Protein AF-A0AAW2X749-F1 (afdb_monomer_lite)

Secondary structure (DSSP, 8-state):
--TTHHHHH-TTT-TT------TT-B-TTSPBPPHHHHHHHHH---TTS--TGGG-HHHHHHHHHHHHHHHHHHHHHHHHH-TTTTTGGGHHHHHHHHHTTTT--SEEEEEE--TT-HHHHTTPPTT--GGG-HHHHHHHHHHHHHHHHHHHHTS-BTB-EEEEEEEEE--TTS--EEEEEEEE-GGG---SHHHHHHH-B-SPPPTTT-HHHHHHHHHHSBPPP-BTTBTT-TTEETTEETT-SSPPPBSS-EE-TTSSEE--B---S--EESSTTS--EE-GGGBPPB-HHHHHHH-SEEEEEE---

pLDDT: mean 86.78, std 11.03, range [46.84, 97.56]

Radius of gyration: 23.46 Å; chains: 1; bounding box: 56×43×68 Å

Organism: NCBI:txid2727402

Sequence (309 aa):
IFSYYDPLQYPLLFPYGTYGWDSDYRTSNGTRVTCCDYYAYMLQIRMHHPSILLYGGRLLQQYAVDNYVKIETQKLRFIRTHQQEIKAKLYQGFQDCLNAGEDDADLFIMMTCNPSWEEIQNELKPGQTPQDRPNLLTRIFRAKFEELKKDIYTRGVLEKVVAHVHVIEFQKRGLPHAHILVILDENDKLNTPDDYDCIVQAEIPDKDEEPMLYEAVIRHMIHGPCGEMNVNAPCMKNENCKKNYPKSFASCTIQGSDSYPIYWRRDDGRSIALDHNCDVVIDNGWVVPYNPWLLLKYDVILMLRSVAA

Structure (mmCIF, N/CA/C/O backbone):
data_AF-A0AAW2X749-F1
#
_entry.id   AF-A0AAW2X749-F1
#
loop_
_atom_site.group_PDB
_atom_site.id
_atom_site.type_symbol
_atom_site.label_atom_id
_atom_site.label_alt_id
_atom_site.label_comp_id
_atom_site.label_asym_id
_atom_site.label_entity_id
_atom_site.label_seq_id
_atom_site.pdbx_PDB_ins_code
_atom_site.Cartn_x
_atom_site.Cartn_y
_atom_site.Cartn_z
_atom_site.occupancy
_atom_site.B_iso_or_equiv
_atom_site.auth_seq_id
_atom_site.auth_comp_id
_atom_site.auth_asym_id
_atom_site.auth_atom_id
_atom_site.pdbx_PDB_model_num
ATOM 1 N N . ILE A 1 1 ? 3.610 4.904 -31.207 1.00 67.38 1 ILE A N 1
ATOM 2 C CA . ILE A 1 1 ? 4.728 4.967 -30.237 1.00 67.38 1 ILE A CA 1
ATOM 3 C C . ILE A 1 1 ? 5.969 4.719 -31.064 1.00 67.38 1 ILE A C 1
ATOM 5 O O . ILE A 1 1 ? 5.954 3.754 -31.817 1.00 67.38 1 ILE A O 1
ATOM 9 N N . PHE A 1 2 ? 6.930 5.637 -31.027 1.00 79.69 2 PHE A N 1
ATOM 10 C CA . PHE A 1 2 ? 8.135 5.574 -31.853 1.00 79.69 2 PHE A CA 1
ATOM 11 C C . PHE A 1 2 ? 9.277 4.934 -31.065 1.00 79.69 2 PHE A C 1
ATOM 13 O O . PHE A 1 2 ? 9.411 5.196 -29.869 1.00 79.69 2 PHE A O 1
ATOM 20 N N . SER A 1 3 ? 10.122 4.165 -31.744 1.00 84.50 3 SER A N 1
ATOM 21 C CA . SER A 1 3 ? 11.250 3.432 -31.155 1.00 84.50 3 SER A CA 1
ATOM 22 C C . SER A 1 3 ? 12.330 4.336 -30.546 1.00 84.50 3 SER A C 1
ATOM 24 O O . SER A 1 3 ? 13.089 3.907 -29.682 1.00 84.50 3 SER A O 1
ATOM 26 N N . TYR A 1 4 ? 12.363 5.617 -30.913 1.00 89.25 4 TYR A N 1
ATOM 27 C CA . TYR A 1 4 ? 13.275 6.622 -30.352 1.00 89.25 4 TYR A CA 1
ATOM 28 C C . TYR A 1 4 ? 12.875 7.123 -28.954 1.00 89.25 4 TYR A C 1
ATOM 30 O O . TYR A 1 4 ? 13.676 7.777 -28.295 1.00 89.25 4 TYR A O 1
ATOM 38 N N . TYR A 1 5 ? 11.646 6.863 -28.489 1.00 90.06 5 TYR A N 1
ATOM 39 C CA . TYR A 1 5 ? 11.157 7.437 -27.228 1.00 90.06 5 TYR A CA 1
ATOM 40 C C . TYR A 1 5 ? 11.983 6.986 -26.015 1.00 90.06 5 TYR A C 1
ATOM 42 O O . TYR A 1 5 ? 12.347 7.814 -25.183 1.00 90.06 5 TYR A O 1
ATOM 50 N N . ASP A 1 6 ? 12.296 5.692 -25.920 1.00 92.00 6 ASP A N 1
ATOM 51 C CA . ASP A 1 6 ? 13.017 5.124 -24.774 1.00 92.00 6 ASP A CA 1
ATOM 52 C C . ASP A 1 6 ? 14.410 5.741 -24.583 1.00 92.00 6 ASP A C 1
ATOM 54 O O . ASP A 1 6 ? 14.662 6.264 -23.494 1.00 92.00 6 ASP A O 1
ATOM 58 N N . PRO A 1 7 ? 15.293 5.774 -25.603 1.00 93.19 7 PRO A N 1
ATOM 59 C CA . PRO A 1 7 ? 16.611 6.380 -25.446 1.00 93.19 7 PRO A CA 1
ATOM 60 C C . PRO A 1 7 ? 16.575 7.902 -25.253 1.00 93.19 7 PRO A C 1
ATOM 62 O O . PRO A 1 7 ? 17.466 8.441 -24.602 1.00 93.19 7 PRO A O 1
ATOM 65 N N . LEU A 1 8 ? 15.551 8.601 -25.761 1.00 93.06 8 LEU A N 1
ATOM 66 C CA . LEU A 1 8 ? 15.393 10.044 -25.535 1.00 93.06 8 LEU A CA 1
ATOM 67 C C . LEU A 1 8 ? 14.935 10.363 -24.107 1.00 93.06 8 LEU A C 1
ATOM 69 O O . LEU A 1 8 ? 15.431 11.305 -23.495 1.00 93.06 8 LEU A O 1
ATOM 73 N N . GLN A 1 9 ? 13.993 9.585 -23.570 1.00 92.94 9 GLN A N 1
ATOM 74 C CA . GLN A 1 9 ? 13.448 9.803 -22.230 1.00 92.94 9 GLN A CA 1
ATOM 75 C C . GLN A 1 9 ? 14.377 9.266 -21.130 1.00 92.94 9 GLN A C 1
ATOM 77 O O . GLN A 1 9 ? 14.407 9.807 -20.023 1.00 92.94 9 GLN A O 1
ATOM 82 N N . TYR A 1 10 ? 15.123 8.198 -21.423 1.00 94.31 10 TYR A N 1
ATOM 83 C CA . TYR A 1 10 ? 15.958 7.472 -20.469 1.00 94.31 10 TYR A CA 1
ATOM 84 C C . TYR A 1 10 ? 17.409 7.313 -20.961 1.00 94.31 10 TYR A C 1
ATOM 86 O O . TYR A 1 10 ? 17.914 6.190 -21.007 1.00 94.31 10 TYR A O 1
ATOM 94 N N . PRO A 1 11 ? 18.136 8.402 -21.273 1.00 93.81 11 PRO A N 1
ATOM 95 C CA . PRO A 1 11 ? 19.478 8.317 -21.862 1.00 93.81 11 PRO A CA 1
ATOM 96 C C . PRO A 1 11 ? 20.479 7.553 -20.983 1.00 93.81 11 PRO A C 1
ATOM 98 O O . PRO A 1 11 ? 21.328 6.830 -21.493 1.00 93.81 11 PRO A O 1
ATOM 101 N N . LEU A 1 12 ? 20.339 7.633 -19.653 1.00 93.00 12 LEU A N 1
ATOM 102 C CA . LEU A 1 12 ? 21.182 6.884 -18.710 1.00 93.00 12 LEU A CA 1
ATOM 103 C C . LEU A 1 12 ? 20.957 5.365 -18.764 1.00 93.00 12 LEU A C 1
ATOM 105 O O . LEU A 1 12 ? 21.857 4.597 -18.441 1.00 93.00 12 LEU A O 1
ATOM 109 N N . LEU A 1 13 ? 19.759 4.927 -19.160 1.00 93.25 13 LEU A N 1
ATOM 110 C CA . LEU A 1 13 ? 19.427 3.512 -19.324 1.00 93.25 13 LEU A CA 1
ATOM 111 C C . LEU A 1 13 ? 19.785 2.984 -20.723 1.00 93.25 13 LEU A C 1
ATOM 113 O O . LEU A 1 13 ? 19.905 1.774 -20.907 1.00 93.25 13 LEU A O 1
ATOM 117 N N . PHE A 1 14 ? 19.979 3.885 -21.690 1.00 93.12 14 PHE A N 1
ATOM 118 C CA . PHE A 1 14 ? 20.290 3.587 -23.088 1.00 93.12 14 PHE A CA 1
ATOM 119 C C . PHE A 1 14 ? 21.529 4.377 -23.550 1.00 93.12 14 PHE A C 1
ATOM 121 O O . PHE A 1 14 ? 21.430 5.200 -24.463 1.00 93.12 14 PHE A O 1
ATOM 128 N N . PRO A 1 15 ? 22.718 4.126 -22.969 1.00 91.12 15 PRO A N 1
ATOM 129 C CA . PRO A 1 15 ? 23.920 4.925 -23.240 1.00 91.12 15 PRO A CA 1
ATOM 130 C C . PRO A 1 15 ? 24.396 4.854 -24.700 1.00 91.12 15 PRO A C 1
ATOM 132 O O . PRO A 1 15 ? 25.123 5.730 -25.156 1.00 91.12 15 PRO A O 1
ATOM 135 N N . TYR A 1 16 ? 23.975 3.826 -25.441 1.00 90.75 16 TYR A N 1
ATOM 136 C CA . TYR A 1 16 ? 24.303 3.636 -26.856 1.00 90.75 16 TYR A CA 1
ATOM 137 C C . TYR A 1 16 ? 23.189 4.093 -27.808 1.00 90.75 16 TYR A C 1
ATOM 139 O O . TYR A 1 16 ? 23.278 3.852 -29.008 1.00 90.75 16 TYR A O 1
ATOM 147 N N . GLY A 1 17 ? 22.115 4.703 -27.291 1.00 88.50 17 GLY A N 1
ATOM 148 C CA . GLY A 1 17 ? 20.978 5.137 -28.105 1.00 88.50 17 GLY A CA 1
ATOM 149 C C . GLY A 1 17 ? 20.217 3.986 -28.770 1.00 88.50 17 GLY A C 1
ATOM 150 O O . GLY A 1 17 ? 19.589 4.186 -29.807 1.00 88.50 17 GLY A O 1
ATOM 151 N N . THR A 1 18 ? 20.284 2.776 -28.205 1.00 88.56 18 THR A N 1
ATOM 152 C CA . THR A 1 18 ? 19.573 1.605 -28.724 1.00 88.56 18 THR A CA 1
ATOM 153 C C . THR A 1 18 ? 18.074 1.867 -28.788 1.00 88.56 18 THR A C 1
ATOM 155 O O . THR A 1 18 ? 17.467 2.342 -27.828 1.00 88.56 18 THR A O 1
ATOM 158 N N . TYR A 1 19 ? 17.476 1.535 -29.930 1.00 89.56 19 TYR A N 1
ATOM 159 C CA . TYR A 1 19 ? 16.051 1.719 -30.158 1.00 89.56 19 TYR A CA 1
ATOM 160 C C . TYR A 1 19 ? 15.202 0.870 -29.208 1.00 89.56 19 TYR A C 1
ATOM 162 O O . TYR A 1 19 ? 15.471 -0.314 -28.987 1.00 89.56 19 TYR A O 1
ATOM 170 N N . GLY A 1 20 ? 14.157 1.502 -28.678 1.00 90.25 20 GLY A N 1
ATOM 171 C CA . GLY A 1 20 ? 13.084 0.853 -27.941 1.00 90.25 20 GLY A CA 1
ATOM 172 C C . GLY A 1 20 ? 12.097 0.141 -28.865 1.00 90.25 20 GLY A C 1
ATOM 173 O O . GLY A 1 20 ? 12.299 0.026 -30.076 1.00 90.25 20 GLY A O 1
ATOM 174 N N . TRP A 1 21 ? 10.989 -0.315 -28.290 1.00 92.56 21 TRP A N 1
ATOM 175 C CA . TRP A 1 21 ? 9.923 -0.971 -29.045 1.00 92.56 21 TRP A CA 1
ATOM 176 C C . TRP A 1 21 ? 9.098 0.021 -29.882 1.00 92.56 21 TRP A C 1
ATOM 178 O O . TRP A 1 21 ? 8.768 1.121 -29.430 1.00 92.56 21 TRP A O 1
ATOM 188 N N . ASP A 1 22 ? 8.675 -0.408 -31.072 1.00 89.75 22 ASP A N 1
ATOM 189 C CA . ASP A 1 22 ? 7.635 0.243 -31.875 1.00 89.75 22 ASP A CA 1
ATOM 190 C C . ASP A 1 22 ? 6.656 -0.782 -32.480 1.00 89.75 22 ASP A C 1
ATOM 192 O O . ASP A 1 22 ? 6.832 -1.996 -32.366 1.00 89.75 22 ASP A O 1
ATOM 196 N N . SER A 1 23 ? 5.588 -0.296 -33.121 1.00 86.00 23 SER A N 1
ATOM 197 C CA . SER A 1 23 ? 4.541 -1.145 -33.712 1.00 86.00 23 SER A CA 1
ATOM 198 C C . SER A 1 23 ? 5.035 -2.085 -34.816 1.00 86.00 23 SER A C 1
ATOM 200 O O . SER A 1 23 ? 4.394 -3.114 -35.084 1.00 86.00 23 SER A O 1
ATOM 202 N N . ASP A 1 24 ? 6.161 -1.751 -35.435 1.00 89.00 24 ASP A N 1
ATOM 203 C CA . ASP A 1 24 ? 6.746 -2.450 -36.570 1.00 89.00 24 ASP A CA 1
ATOM 204 C C . ASP A 1 24 ? 7.894 -3.373 -36.157 1.00 89.00 24 ASP A C 1
ATOM 206 O O . ASP A 1 24 ? 8.391 -4.129 -36.986 1.00 89.00 24 ASP A O 1
ATOM 210 N N . TYR A 1 25 ? 8.212 -3.443 -34.861 1.00 89.62 25 TYR A N 1
ATOM 211 C CA . TYR A 1 25 ? 9.214 -4.354 -34.326 1.00 89.62 25 TYR A CA 1
ATOM 212 C C . TYR A 1 25 ? 8.895 -5.818 -34.680 1.00 89.62 25 TYR A C 1
ATOM 214 O O . TYR A 1 25 ? 7.806 -6.340 -34.386 1.00 89.62 25 TYR A O 1
ATOM 222 N N . ARG A 1 26 ? 9.857 -6.487 -35.326 1.00 91.88 26 ARG A N 1
ATOM 223 C CA . ARG A 1 26 ? 9.816 -7.906 -35.716 1.00 91.88 26 ARG A CA 1
ATOM 224 C C . ARG A 1 26 ? 11.076 -8.629 -35.234 1.00 91.88 26 ARG A C 1
ATOM 226 O O . ARG A 1 26 ? 12.134 -8.019 -35.113 1.00 91.88 26 ARG A O 1
ATOM 233 N N . THR A 1 27 ? 10.973 -9.933 -34.981 1.00 90.19 27 THR A N 1
ATOM 234 C CA . THR A 1 27 ? 12.141 -10.805 -34.776 1.00 90.19 27 THR A CA 1
ATOM 235 C C . THR A 1 27 ? 12.927 -10.980 -36.080 1.00 90.19 27 THR A C 1
ATOM 237 O O . THR A 1 27 ? 12.436 -10.645 -37.159 1.00 90.19 27 THR A O 1
ATOM 240 N N . SER A 1 28 ? 14.119 -11.585 -36.005 1.00 88.81 28 SER A N 1
ATOM 241 C CA . SER A 1 28 ? 14.917 -11.963 -37.187 1.00 88.81 28 SER A CA 1
ATOM 242 C C . SER A 1 28 ? 14.145 -12.819 -38.196 1.00 88.81 28 SER A C 1
ATOM 244 O O . SER A 1 28 ? 14.436 -12.783 -39.385 1.00 88.81 28 SER A O 1
ATOM 246 N N . ASN A 1 29 ? 13.144 -13.566 -37.726 1.00 92.44 29 ASN A N 1
ATOM 247 C CA . ASN A 1 29 ? 12.333 -14.464 -38.544 1.00 92.44 29 ASN A CA 1
ATOM 248 C C . ASN A 1 29 ? 11.052 -13.780 -39.066 1.00 92.44 29 ASN A C 1
ATOM 250 O O . ASN A 1 29 ? 10.170 -14.451 -39.593 1.00 92.44 29 ASN A O 1
ATOM 254 N N . GLY A 1 30 ? 10.912 -12.461 -38.889 1.00 92.06 30 GLY A N 1
ATOM 255 C CA . GLY A 1 30 ? 9.753 -11.683 -39.339 1.00 92.06 30 GLY A CA 1
ATOM 256 C C . GLY A 1 30 ? 8.540 -11.729 -38.404 1.00 92.06 30 GLY A C 1
ATOM 257 O O . GLY A 1 30 ? 7.526 -11.088 -38.686 1.00 92.06 30 GLY A O 1
ATOM 258 N N . THR A 1 31 ? 8.616 -12.435 -37.272 1.00 93.38 31 THR A N 1
ATOM 259 C CA . THR A 1 31 ? 7.504 -12.539 -36.317 1.00 93.38 31 THR A CA 1
ATOM 260 C C . THR A 1 31 ? 7.281 -11.213 -35.600 1.00 93.38 31 THR A C 1
ATOM 262 O O . THR A 1 31 ? 8.221 -10.618 -35.075 1.00 93.38 31 THR A O 1
ATOM 265 N N . ARG A 1 32 ? 6.030 -10.751 -35.529 1.00 92.25 32 ARG A N 1
ATOM 266 C CA . ARG A 1 32 ? 5.666 -9.550 -34.767 1.00 92.25 32 ARG A CA 1
ATOM 267 C C . ARG A 1 32 ? 5.830 -9.767 -33.268 1.00 92.25 32 ARG A C 1
ATOM 269 O O . ARG A 1 32 ? 5.309 -10.736 -32.732 1.00 92.25 32 ARG A O 1
ATOM 276 N N . VAL A 1 33 ? 6.512 -8.830 -32.609 1.00 92.19 33 VAL A N 1
ATOM 277 C CA . VAL A 1 33 ? 6.721 -8.840 -31.155 1.00 92.19 33 VAL A CA 1
ATOM 278 C C . VAL A 1 33 ? 5.793 -7.815 -30.522 1.00 92.19 33 VAL A C 1
ATOM 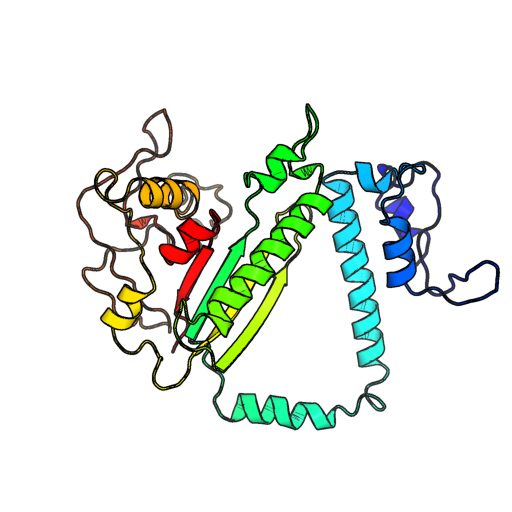280 O O . VAL A 1 33 ? 5.747 -6.659 -30.954 1.00 92.19 33 VAL A O 1
ATOM 283 N N . THR A 1 34 ? 5.037 -8.221 -29.505 1.00 91.00 34 THR A N 1
ATOM 284 C CA . THR A 1 34 ? 4.169 -7.282 -28.792 1.00 91.00 34 THR A CA 1
ATOM 285 C C . THR A 1 34 ? 4.990 -6.360 -27.888 1.00 91.00 34 THR A C 1
ATOM 287 O O . THR A 1 34 ? 6.110 -6.679 -27.492 1.00 91.00 34 THR A O 1
ATOM 290 N N . CYS A 1 35 ? 4.417 -5.210 -27.530 1.00 90.75 35 CYS A N 1
ATOM 291 C CA . CYS A 1 35 ? 5.032 -4.279 -26.581 1.00 90.75 35 CYS A CA 1
ATOM 292 C C . CYS A 1 35 ? 5.347 -4.974 -25.242 1.00 90.75 35 CYS A C 1
ATOM 294 O O . CYS A 1 35 ? 6.415 -4.781 -24.665 1.00 90.75 35 CYS A O 1
ATOM 296 N N . CYS A 1 36 ? 4.441 -5.851 -24.792 1.00 91.69 36 CYS A N 1
ATOM 297 C CA . CYS A 1 36 ? 4.615 -6.646 -23.580 1.00 91.69 36 CYS A CA 1
ATOM 298 C C . CYS A 1 36 ? 5.795 -7.620 -23.698 1.00 91.69 36 CYS A C 1
ATOM 300 O O . CYS A 1 36 ? 6.667 -7.609 -22.834 1.00 91.69 36 CYS A O 1
ATOM 302 N N . ASP A 1 37 ? 5.870 -8.402 -24.782 1.00 92.50 37 ASP A N 1
ATOM 303 C CA . ASP A 1 37 ? 6.939 -9.394 -24.979 1.00 92.50 37 ASP A CA 1
ATOM 304 C C . ASP A 1 37 ? 8.320 -8.738 -25.022 1.00 92.50 37 ASP A C 1
ATOM 306 O O . ASP A 1 37 ? 9.269 -9.230 -24.412 1.00 92.50 37 ASP A O 1
ATOM 310 N N . TYR A 1 38 ? 8.428 -7.595 -25.706 1.00 93.12 38 TYR A N 1
ATOM 311 C CA . TYR A 1 38 ? 9.677 -6.849 -25.786 1.00 93.12 38 TYR A CA 1
ATOM 312 C C . TYR A 1 38 ? 10.140 -6.381 -24.404 1.00 93.12 38 TYR A C 1
ATOM 314 O O . TYR A 1 38 ? 11.275 -6.648 -24.008 1.00 93.12 38 TYR A O 1
ATOM 322 N N . TYR A 1 39 ? 9.278 -5.710 -23.632 1.00 92.56 39 TYR A N 1
ATOM 323 C CA . TYR A 1 39 ? 9.689 -5.206 -22.321 1.00 92.56 39 TYR A CA 1
ATOM 324 C C . TYR A 1 39 ? 9.857 -6.326 -21.286 1.00 92.56 39 TYR A C 1
ATOM 326 O O . TYR A 1 39 ? 10.742 -6.223 -20.437 1.00 92.56 39 TYR A O 1
ATOM 334 N N . ALA A 1 40 ? 9.111 -7.429 -21.395 1.00 92.00 40 ALA A N 1
ATOM 335 C CA . ALA A 1 40 ? 9.358 -8.638 -20.612 1.00 92.00 40 ALA A CA 1
ATOM 336 C C . ALA A 1 40 ? 10.755 -9.212 -20.900 1.00 92.00 40 ALA A C 1
ATOM 338 O O . ALA A 1 40 ? 11.498 -9.529 -19.971 1.00 92.00 40 ALA A O 1
ATOM 339 N N . TYR A 1 41 ? 11.156 -9.268 -22.174 1.00 91.44 41 TYR A N 1
ATOM 340 C CA . TYR A 1 41 ? 12.499 -9.681 -22.575 1.00 91.44 41 TYR A CA 1
ATOM 341 C C . TYR A 1 41 ? 13.589 -8.729 -22.053 1.00 91.44 41 TYR A C 1
ATOM 343 O O . TYR A 1 41 ? 14.628 -9.190 -21.573 1.00 91.44 41 TYR A O 1
ATOM 351 N N . MET A 1 42 ? 13.369 -7.414 -22.112 1.00 90.88 42 MET A N 1
ATOM 352 C CA . MET A 1 42 ? 14.339 -6.414 -21.642 1.00 90.88 42 MET A CA 1
ATOM 353 C C . MET A 1 42 ? 14.532 -6.437 -20.117 1.00 90.88 42 MET A C 1
ATOM 355 O O . MET A 1 42 ? 15.632 -6.172 -19.629 1.00 90.88 42 MET A O 1
ATOM 359 N N . LEU A 1 43 ? 13.477 -6.771 -19.366 1.00 91.00 43 LEU A N 1
ATOM 360 C CA . LEU A 1 43 ? 13.480 -6.833 -17.900 1.00 91.00 43 LEU A CA 1
ATOM 361 C C . LEU A 1 43 ? 13.811 -8.227 -17.341 1.00 91.00 43 LEU A C 1
ATOM 363 O O . LEU A 1 43 ? 13.884 -8.405 -16.124 1.00 91.00 43 LEU A O 1
ATOM 367 N N . GLN A 1 44 ? 14.027 -9.222 -18.201 1.00 91.12 44 GLN A N 1
ATOM 368 C CA . GLN A 1 44 ? 14.379 -10.570 -17.772 1.00 91.12 44 GLN A CA 1
ATOM 369 C C . GLN A 1 44 ? 15.753 -10.590 -17.081 1.00 91.12 44 GLN A C 1
ATOM 371 O O . GLN A 1 44 ? 16.764 -10.176 -17.650 1.00 91.12 44 GLN A O 1
ATOM 376 N N . ILE A 1 45 ? 15.804 -11.142 -15.866 1.00 88.12 45 ILE A N 1
ATOM 377 C CA . ILE A 1 45 ? 17.055 -11.376 -15.132 1.00 88.12 45 ILE A CA 1
ATOM 378 C C . ILE A 1 45 ? 17.775 -12.582 -15.750 1.00 88.12 45 ILE A C 1
ATOM 380 O O . ILE A 1 45 ? 17.191 -13.659 -15.874 1.00 88.12 45 ILE A O 1
ATOM 384 N N . ARG A 1 46 ? 19.050 -12.414 -16.117 1.00 90.44 46 ARG A N 1
ATOM 385 C CA . ARG A 1 46 ? 19.900 -13.464 -16.704 1.00 90.44 46 ARG A CA 1
ATOM 386 C C . ARG A 1 46 ? 21.251 -13.495 -15.985 1.00 90.44 46 ARG A C 1
ATOM 388 O O . ARG A 1 46 ? 21.916 -12.467 -15.916 1.00 90.44 46 ARG A O 1
ATOM 395 N N . MET A 1 47 ? 21.675 -14.659 -15.477 1.00 83.12 47 MET A N 1
ATOM 396 C CA . MET A 1 47 ? 22.873 -14.764 -14.616 1.00 83.12 47 MET A CA 1
ATOM 397 C C . MET A 1 47 ? 24.171 -14.301 -15.291 1.00 83.12 47 MET A C 1
ATOM 399 O O . MET A 1 47 ? 25.020 -13.706 -14.640 1.00 83.12 47 MET A O 1
ATOM 403 N N . HIS A 1 48 ? 24.313 -14.541 -16.594 1.00 88.31 48 HIS A N 1
ATOM 404 C CA . HIS A 1 48 ? 25.539 -14.240 -17.344 1.00 88.31 48 HIS A CA 1
ATOM 405 C C . HIS A 1 48 ? 25.405 -13.026 -18.272 1.00 88.31 48 HIS A C 1
ATOM 407 O O . HIS A 1 48 ? 26.262 -12.805 -19.122 1.00 88.31 48 HIS A O 1
ATOM 413 N N . HIS A 1 49 ? 24.325 -12.249 -18.145 1.00 84.94 49 HIS A N 1
ATOM 414 C CA . HIS A 1 49 ? 24.079 -11.093 -19.002 1.00 84.94 49 HIS A CA 1
ATOM 415 C C . HIS A 1 49 ? 23.538 -9.922 -18.170 1.00 84.94 49 HIS A C 1
ATOM 417 O O . HIS A 1 49 ? 22.317 -9.770 -18.045 1.00 84.94 49 HIS A O 1
ATOM 423 N N . PRO A 1 50 ? 24.426 -9.123 -17.547 1.00 81.19 50 PRO A N 1
ATOM 424 C CA . PRO A 1 50 ? 24.010 -8.002 -16.717 1.00 81.19 50 PRO A CA 1
ATOM 425 C C . PRO A 1 50 ? 23.260 -6.969 -17.566 1.00 81.19 50 PRO A C 1
ATOM 427 O O . PRO A 1 50 ? 23.730 -6.550 -18.621 1.00 81.19 50 PRO A O 1
ATOM 430 N N . SER A 1 51 ? 22.083 -6.555 -17.098 1.00 87.19 51 SER A N 1
ATOM 431 C CA . SER A 1 51 ? 21.250 -5.558 -17.773 1.00 87.19 51 SER A CA 1
ATOM 432 C C . SER A 1 51 ? 21.403 -4.207 -17.088 1.00 87.19 51 SER A C 1
ATOM 434 O O . SER A 1 51 ? 21.097 -4.090 -15.903 1.00 87.19 51 SER A O 1
ATOM 436 N N . ILE A 1 52 ? 21.819 -3.182 -17.839 1.00 89.12 52 ILE A N 1
ATOM 437 C CA . ILE A 1 52 ? 21.908 -1.791 -17.353 1.00 89.12 52 ILE A CA 1
ATOM 438 C C . ILE A 1 52 ? 20.561 -1.338 -16.777 1.00 89.12 52 ILE A C 1
ATOM 440 O O . ILE A 1 52 ? 20.524 -0.693 -15.731 1.00 89.12 52 ILE A O 1
ATOM 444 N N . LEU A 1 53 ? 19.451 -1.753 -17.403 1.00 91.25 53 LEU A N 1
ATOM 445 C CA . LEU A 1 53 ? 18.102 -1.467 -16.917 1.00 91.25 53 LEU A CA 1
ATOM 446 C C . LEU A 1 53 ? 17.919 -1.949 -15.481 1.00 91.25 53 LEU A C 1
ATOM 448 O O . LEU A 1 53 ? 17.477 -1.185 -14.631 1.00 91.25 53 LEU A O 1
ATOM 452 N N . LEU A 1 54 ? 18.305 -3.192 -15.192 1.00 90.06 54 LEU A N 1
ATOM 453 C CA . LEU A 1 54 ? 18.077 -3.823 -13.892 1.00 90.06 54 LEU A CA 1
ATOM 454 C C . LEU A 1 54 ? 18.909 -3.213 -12.752 1.00 90.06 54 LEU A C 1
ATOM 456 O O . LEU A 1 54 ? 18.573 -3.422 -11.589 1.00 90.06 54 LEU A O 1
ATOM 460 N N . TYR A 1 55 ? 19.934 -2.422 -13.075 1.00 88.62 55 TYR A N 1
ATOM 461 C CA . TYR A 1 55 ? 20.721 -1.646 -12.112 1.00 88.62 55 TYR A CA 1
ATOM 462 C C . TYR A 1 55 ? 20.265 -0.184 -11.985 1.00 88.62 55 TYR A C 1
ATOM 464 O O . TYR A 1 55 ? 20.851 0.577 -11.223 1.00 88.62 55 TYR A O 1
ATOM 472 N N . GLY A 1 56 ? 19.205 0.221 -12.691 1.00 89.50 56 GLY A N 1
ATOM 473 C CA . GLY A 1 56 ? 18.716 1.600 -12.704 1.00 89.50 56 GLY A CA 1
ATOM 474 C C . GLY A 1 56 ? 17.964 2.055 -11.444 1.00 89.50 56 GLY A C 1
ATOM 475 O O . GLY A 1 56 ? 17.506 3.196 -11.412 1.00 89.50 56 GLY A O 1
ATOM 476 N N . GLY A 1 57 ? 17.767 1.196 -10.435 1.00 89.94 57 GLY A N 1
ATOM 477 C CA . GLY A 1 57 ? 17.108 1.539 -9.163 1.00 89.94 57 GLY A CA 1
ATOM 478 C C . GLY A 1 57 ? 15.771 2.277 -9.336 1.00 89.94 57 GLY A C 1
ATOM 479 O O . GLY A 1 57 ? 14.876 1.824 -10.054 1.00 89.94 57 GLY A O 1
ATOM 480 N N . ARG A 1 58 ? 15.629 3.470 -8.742 1.00 88.56 58 ARG A N 1
ATOM 481 C CA . ARG A 1 58 ? 14.411 4.299 -8.896 1.00 88.56 58 ARG A CA 1
ATOM 482 C C . ARG A 1 58 ? 14.122 4.699 -10.349 1.00 88.56 58 ARG A C 1
ATOM 484 O O . ARG A 1 58 ? 12.957 4.881 -10.709 1.00 88.56 58 ARG A O 1
ATOM 491 N N . LEU A 1 59 ? 15.149 4.835 -11.193 1.00 91.94 59 LEU A N 1
ATOM 492 C CA . LEU A 1 59 ? 14.969 5.141 -12.615 1.00 91.94 59 LEU A CA 1
ATOM 493 C C . LEU A 1 59 ? 14.390 3.940 -13.370 1.00 91.94 59 LEU A C 1
ATOM 495 O O . LEU A 1 59 ? 13.494 4.123 -14.192 1.00 91.94 59 LEU A O 1
ATOM 499 N N . LEU A 1 60 ? 14.825 2.719 -13.033 1.00 91.88 60 LEU A N 1
ATOM 500 C CA . LEU A 1 60 ? 14.221 1.484 -13.542 1.00 91.88 60 LEU A CA 1
ATOM 501 C C . LEU A 1 60 ? 12.738 1.408 -13.186 1.00 91.88 60 LEU A C 1
ATOM 503 O O . LEU A 1 60 ? 11.922 1.067 -14.036 1.00 91.88 60 LEU A O 1
ATOM 507 N N . GLN A 1 61 ? 12.378 1.740 -11.945 1.00 90.81 61 GLN A N 1
ATOM 508 C CA . GLN A 1 61 ? 10.979 1.730 -11.533 1.00 90.81 61 GLN A CA 1
ATOM 509 C C . GLN A 1 61 ? 10.135 2.686 -12.383 1.00 90.81 61 GLN A C 1
ATOM 511 O O . GLN A 1 61 ? 9.066 2.315 -12.861 1.00 90.81 61 GLN A O 1
ATOM 516 N N . GLN A 1 62 ? 10.625 3.907 -12.601 1.00 92.62 62 GLN A N 1
ATOM 517 C CA . GLN A 1 62 ? 9.939 4.884 -13.440 1.00 92.62 62 GLN A CA 1
ATOM 518 C C . GLN A 1 62 ? 9.793 4.390 -14.888 1.00 92.62 62 GLN A C 1
ATOM 520 O O . GLN A 1 62 ? 8.703 4.474 -15.453 1.00 92.62 62 GLN A O 1
ATOM 525 N N . TYR A 1 63 ? 10.861 3.819 -15.448 1.00 93.25 63 TYR A N 1
ATOM 526 C CA . TYR A 1 63 ? 10.861 3.209 -16.775 1.00 93.25 63 TYR A CA 1
ATOM 527 C C . TYR A 1 63 ? 9.838 2.068 -16.883 1.00 93.25 63 TYR A C 1
ATOM 529 O O . TYR A 1 63 ? 9.065 2.018 -17.838 1.00 93.25 63 TYR A O 1
ATOM 537 N N . ALA A 1 64 ? 9.776 1.180 -15.888 1.00 92.12 64 ALA A N 1
ATOM 538 C CA . ALA A 1 64 ? 8.818 0.079 -15.857 1.00 92.12 64 ALA A CA 1
ATOM 539 C C . ALA A 1 64 ? 7.364 0.579 -15.814 1.00 92.12 64 ALA A C 1
ATOM 541 O O . ALA A 1 64 ? 6.537 0.093 -16.586 1.00 92.12 64 ALA A O 1
ATOM 542 N N . VAL A 1 65 ? 7.066 1.582 -14.978 1.00 91.81 65 VAL A N 1
ATOM 543 C CA . VAL A 1 65 ? 5.731 2.203 -14.901 1.00 91.81 65 VAL A CA 1
ATOM 544 C C . VAL A 1 65 ? 5.349 2.848 -16.235 1.00 91.81 65 VAL A C 1
ATOM 546 O O . VAL A 1 65 ? 4.248 2.618 -16.731 1.00 91.81 65 VAL A O 1
ATOM 549 N N . ASP A 1 66 ? 6.256 3.593 -16.871 1.00 92.50 66 ASP A N 1
ATOM 550 C CA . ASP A 1 66 ? 5.973 4.220 -18.167 1.00 92.50 66 ASP A CA 1
ATOM 551 C C . ASP A 1 66 ? 5.719 3.189 -19.271 1.00 92.50 66 ASP A C 1
ATOM 553 O O . ASP A 1 66 ? 4.806 3.356 -20.081 1.00 92.50 66 ASP A O 1
ATOM 557 N N . ASN A 1 67 ? 6.472 2.089 -19.291 1.00 91.75 67 ASN A N 1
ATOM 558 C CA . ASN A 1 67 ? 6.243 1.014 -20.256 1.00 91.75 67 ASN A CA 1
ATOM 559 C C . ASN A 1 67 ? 4.941 0.259 -19.996 1.00 91.75 67 ASN A C 1
ATOM 561 O O . ASN A 1 67 ? 4.250 -0.098 -20.949 1.00 91.75 67 ASN A O 1
ATOM 565 N N . TYR A 1 68 ? 4.556 0.083 -18.733 1.00 90.75 68 TYR A N 1
ATOM 566 C CA . TYR A 1 68 ? 3.247 -0.460 -18.391 1.00 90.75 68 TYR A CA 1
ATOM 567 C C . TYR A 1 68 ? 2.118 0.431 -18.928 1.00 90.75 68 TYR A C 1
ATOM 569 O O . TYR A 1 68 ? 1.224 -0.059 -19.615 1.00 90.75 68 TYR A O 1
ATOM 577 N N . VAL A 1 69 ? 2.208 1.753 -18.739 1.00 90.44 69 VAL A N 1
ATOM 578 C CA . VAL A 1 69 ? 1.235 2.711 -19.295 1.00 90.44 69 VAL A CA 1
ATOM 579 C C . VAL A 1 69 ? 1.174 2.627 -20.825 1.00 90.44 69 VAL A C 1
ATOM 581 O O . VAL A 1 69 ? 0.083 2.669 -21.402 1.00 90.44 69 VAL A O 1
ATOM 584 N N . LYS A 1 70 ? 2.314 2.454 -21.509 1.00 89.50 70 LYS A N 1
ATOM 585 C CA . LYS A 1 70 ? 2.341 2.229 -22.966 1.00 89.50 70 LYS A CA 1
ATOM 586 C C . LYS A 1 70 ? 1.604 0.950 -23.368 1.00 89.50 70 LYS A C 1
ATOM 588 O O . LYS A 1 70 ? 0.859 0.979 -24.348 1.00 89.50 70 LYS A O 1
ATOM 593 N N . ILE A 1 71 ? 1.807 -0.152 -22.642 1.00 90.75 71 ILE A N 1
ATOM 594 C CA . ILE A 1 71 ? 1.134 -1.438 -22.886 1.00 90.75 71 ILE A CA 1
ATOM 595 C C . ILE A 1 71 ? -0.379 -1.295 -22.672 1.00 90.75 71 ILE A C 1
ATOM 597 O O . ILE A 1 71 ? -1.155 -1.650 -23.561 1.00 90.75 71 ILE A O 1
ATOM 601 N N . GLU A 1 72 ? -0.811 -0.713 -21.552 1.00 90.25 72 GLU A N 1
ATOM 602 C CA . GLU A 1 72 ? -2.234 -0.514 -21.247 1.00 90.25 72 GLU A CA 1
ATOM 603 C C . GLU A 1 72 ? -2.915 0.416 -22.257 1.00 90.25 72 GLU A C 1
ATOM 605 O O . GLU A 1 72 ? -3.994 0.111 -22.761 1.00 90.25 72 GLU A O 1
ATOM 610 N N . THR A 1 73 ? -2.243 1.491 -22.677 1.00 89.38 73 THR A N 1
ATOM 611 C CA . THR A 1 73 ? -2.749 2.386 -23.731 1.00 89.38 73 THR A CA 1
ATOM 612 C C . THR A 1 73 ? -3.006 1.634 -25.041 1.00 89.38 73 THR A C 1
ATOM 614 O O . THR A 1 73 ? -3.974 1.924 -25.749 1.00 89.38 73 THR A O 1
ATOM 617 N N . GLN A 1 74 ? -2.165 0.654 -25.388 1.00 86.00 74 GLN A N 1
ATOM 618 C CA . GLN A 1 74 ? -2.381 -0.170 -26.579 1.00 86.00 74 GLN A CA 1
ATOM 619 C C . GLN A 1 74 ? -3.564 -1.115 -26.426 1.00 86.00 74 GLN A C 1
ATOM 621 O O . GLN A 1 74 ? -4.362 -1.212 -27.358 1.00 86.00 74 GLN A O 1
ATOM 626 N N . LYS A 1 75 ? -3.704 -1.765 -25.266 1.00 88.12 75 LYS A N 1
ATOM 627 C CA . LYS A 1 75 ? -4.862 -2.618 -24.972 1.00 88.12 75 LYS A CA 1
ATOM 628 C C . LYS A 1 75 ? -6.161 -1.817 -25.042 1.00 88.12 75 LYS A C 1
ATOM 630 O O . LYS A 1 75 ? -7.083 -2.216 -25.745 1.00 88.12 75 LYS A O 1
ATOM 635 N N . LEU A 1 76 ? -6.205 -0.640 -24.416 1.00 88.81 76 LEU A N 1
ATOM 636 C CA . LEU A 1 76 ? -7.364 0.257 -24.463 1.00 88.81 76 LEU A CA 1
ATOM 637 C C . LEU A 1 76 ? -7.669 0.728 -25.886 1.00 88.81 76 LEU A C 1
ATOM 639 O O . LEU A 1 76 ? -8.827 0.744 -26.302 1.00 88.81 76 LEU A O 1
ATOM 643 N N . ARG A 1 77 ? -6.642 1.075 -26.673 1.00 88.06 77 ARG A N 1
ATOM 644 C CA . ARG A 1 77 ? -6.826 1.425 -28.087 1.00 88.06 77 ARG A CA 1
ATOM 645 C C . ARG A 1 77 ? -7.411 0.254 -28.874 1.00 88.06 77 ARG A C 1
ATOM 647 O O . ARG A 1 77 ? -8.324 0.491 -29.656 1.00 88.06 77 ARG A O 1
ATOM 654 N N . PHE A 1 78 ? -6.908 -0.963 -28.662 1.00 86.12 78 PHE A N 1
ATOM 655 C CA . PHE A 1 78 ? -7.436 -2.168 -29.298 1.00 86.12 78 PHE A CA 1
ATOM 656 C C . PHE A 1 78 ? -8.911 -2.364 -28.943 1.00 86.12 78 PHE A C 1
ATOM 658 O O . PHE A 1 78 ? -9.734 -2.472 -29.848 1.00 86.12 78 PHE A O 1
ATOM 665 N N . ILE A 1 79 ? -9.257 -2.306 -27.654 1.00 86.94 79 ILE A N 1
ATOM 666 C CA . ILE A 1 79 ? -10.643 -2.419 -27.187 1.00 86.94 79 ILE A CA 1
ATOM 667 C C . ILE A 1 79 ? -11.522 -1.370 -27.868 1.00 86.94 79 ILE A C 1
ATOM 669 O O . ILE A 1 79 ? -12.569 -1.703 -28.417 1.00 86.94 79 ILE A O 1
ATOM 673 N N . ARG A 1 80 ? -11.080 -0.110 -27.904 1.00 85.69 80 ARG A N 1
ATOM 674 C CA . ARG A 1 80 ? -11.822 0.993 -28.526 1.00 85.69 80 ARG A CA 1
ATOM 675 C C . ARG A 1 80 ? -12.070 0.781 -30.021 1.00 85.69 80 ARG A C 1
ATOM 677 O O . ARG A 1 80 ? -13.130 1.157 -30.506 1.00 85.69 80 ARG A O 1
ATOM 684 N N . THR A 1 81 ? -11.113 0.222 -30.762 1.00 88.31 81 THR A N 1
ATOM 685 C CA . THR A 1 81 ? -11.250 0.039 -32.218 1.00 88.31 81 THR A CA 1
ATOM 686 C C . THR A 1 81 ? -11.936 -1.268 -32.616 1.00 88.31 81 THR A C 1
ATOM 688 O O . THR A 1 81 ? -12.409 -1.354 -33.740 1.00 88.31 81 THR A O 1
ATOM 691 N N . HIS A 1 82 ? -12.032 -2.254 -31.717 1.00 87.38 82 HIS A N 1
ATOM 692 C CA . HIS A 1 82 ? -12.622 -3.576 -31.989 1.00 87.38 82 HIS A CA 1
ATOM 693 C C . HIS A 1 82 ? -13.930 -3.806 -31.209 1.00 87.38 82 HIS A C 1
ATOM 695 O O . HIS A 1 82 ? -14.306 -4.937 -30.911 1.00 87.38 82 HIS A O 1
ATOM 701 N N . GLN A 1 83 ? -14.657 -2.732 -30.878 1.00 82.38 83 GLN A N 1
ATOM 702 C CA . GLN A 1 83 ? -15.910 -2.804 -30.108 1.00 82.38 83 GLN A CA 1
ATOM 703 C C . GLN A 1 83 ? -16.964 -3.735 -30.728 1.00 82.38 83 GLN A C 1
ATOM 705 O O . GLN A 1 83 ? -17.692 -4.406 -29.998 1.00 82.38 83 GLN A O 1
ATOM 710 N N . GLN A 1 84 ? -17.031 -3.812 -32.063 1.00 78.69 84 GLN A N 1
ATOM 711 C CA . GLN A 1 84 ? -17.976 -4.688 -32.765 1.00 78.69 84 GLN A CA 1
ATOM 712 C C . GLN A 1 84 ? -17.665 -6.182 -32.563 1.00 78.69 84 GLN A C 1
ATOM 714 O O . GLN A 1 84 ? -18.582 -6.999 -32.542 1.00 78.69 84 GLN A O 1
ATOM 719 N N . GLU A 1 85 ? -16.395 -6.535 -32.356 1.00 80.94 85 GLU A N 1
ATOM 720 C CA . GLU A 1 85 ? -15.940 -7.914 -32.139 1.00 80.94 85 GLU A CA 1
ATOM 721 C C . GLU A 1 85 ? -16.043 -8.330 -30.664 1.00 80.94 85 GLU A C 1
ATOM 723 O O . GLU A 1 85 ? -16.365 -9.477 -30.359 1.00 80.94 85 GLU A O 1
ATOM 728 N N . ILE A 1 86 ? -15.833 -7.385 -29.739 1.00 74.56 86 ILE A N 1
ATOM 729 C CA . ILE A 1 86 ? -15.759 -7.630 -28.285 1.00 74.56 86 ILE A CA 1
ATOM 730 C C . ILE A 1 86 ? -17.145 -7.880 -27.646 1.00 74.56 86 ILE A C 1
ATOM 732 O O . ILE A 1 86 ? -17.236 -8.221 -26.472 1.00 74.56 86 ILE A O 1
ATOM 736 N N . LYS A 1 87 ? -18.243 -7.808 -28.417 1.00 64.69 87 LYS A N 1
ATOM 737 C CA . LYS A 1 87 ? -19.625 -8.053 -27.948 1.00 64.69 87 LYS A CA 1
ATOM 738 C C . LYS A 1 87 ? -19.959 -7.261 -26.676 1.00 64.69 87 LYS A C 1
ATOM 740 O O . LYS A 1 87 ? -20.401 -7.825 -25.677 1.00 64.69 87 LYS A O 1
ATOM 745 N N . ALA A 1 88 ? -19.843 -5.935 -26.752 1.00 59.38 88 ALA A N 1
ATOM 746 C CA . ALA A 1 88 ? -20.152 -5.011 -25.654 1.00 59.38 88 ALA A CA 1
ATOM 747 C C . ALA A 1 88 ? -21.557 -5.182 -25.019 1.00 59.38 88 ALA A C 1
ATOM 749 O O . ALA A 1 88 ? -21.795 -4.702 -23.918 1.00 59.38 88 ALA A O 1
ATOM 750 N N . LYS A 1 89 ? -22.475 -5.924 -25.657 1.00 55.19 89 LYS A N 1
ATOM 751 C CA . LYS A 1 89 ? -23.751 -6.352 -25.059 1.00 55.19 89 LYS A CA 1
ATOM 752 C C . LYS A 1 89 ? -23.604 -7.176 -23.768 1.00 55.19 89 LYS A C 1
ATOM 754 O O . LYS A 1 89 ? -24.557 -7.215 -23.004 1.00 55.19 89 LYS A O 1
ATOM 759 N N . LEU A 1 90 ? -22.457 -7.811 -23.496 1.00 56.59 90 LEU A N 1
ATOM 760 C CA . LEU A 1 90 ? -22.242 -8.532 -22.230 1.00 56.59 90 LEU A CA 1
ATOM 761 C C . LEU A 1 90 ? -22.043 -7.595 -21.022 1.00 56.59 90 LEU A C 1
ATOM 763 O O . LEU A 1 90 ? -22.260 -8.019 -19.893 1.00 56.59 90 LEU A O 1
ATOM 767 N N . TYR A 1 91 ? -21.681 -6.323 -21.248 1.00 57.72 91 TYR A N 1
ATOM 768 C CA . TYR A 1 91 ? -21.585 -5.317 -20.180 1.00 57.72 91 TYR A CA 1
ATOM 769 C C . TYR A 1 91 ? -22.950 -4.914 -19.620 1.00 57.72 91 TYR A C 1
ATOM 771 O O . TYR A 1 91 ? -22.997 -4.309 -18.554 1.00 57.72 91 TYR A O 1
ATOM 779 N N . GLN A 1 92 ? -24.039 -5.290 -20.300 1.00 55.34 92 GLN A N 1
ATOM 780 C CA . GLN A 1 92 ? -25.391 -5.118 -19.788 1.00 55.34 92 GLN A CA 1
ATOM 781 C C . GLN A 1 92 ? -25.560 -5.869 -18.464 1.00 55.34 92 GLN A C 1
ATOM 783 O O . GLN A 1 92 ? -26.001 -5.260 -17.513 1.00 55.34 92 GLN A O 1
ATOM 788 N N . GLY A 1 93 ? -25.069 -7.110 -18.334 1.00 56.94 93 GLY A N 1
ATOM 789 C CA . GLY A 1 93 ? -25.161 -7.858 -17.070 1.00 56.94 93 GLY A CA 1
ATOM 790 C C . GLY A 1 93 ? -24.374 -7.227 -15.914 1.00 56.94 93 GLY A C 1
ATOM 791 O O . GLY A 1 93 ? -24.811 -7.284 -14.776 1.00 56.94 93 GLY A O 1
ATOM 792 N N . PHE A 1 94 ? -23.247 -6.566 -16.204 1.00 52.31 94 PHE A N 1
ATOM 793 C CA . PHE A 1 94 ? -22.494 -5.801 -15.202 1.00 52.31 94 PHE A CA 1
ATOM 794 C C . PHE A 1 94 ? -23.207 -4.492 -14.829 1.00 52.31 94 PHE A C 1
ATOM 796 O O . PHE A 1 94 ? -23.269 -4.143 -13.658 1.00 52.31 94 PHE A O 1
ATOM 803 N N . GLN A 1 95 ? -23.789 -3.789 -15.809 1.00 55.72 95 GLN A N 1
ATOM 804 C CA . GLN A 1 95 ? -24.665 -2.640 -15.553 1.00 55.72 95 GLN A CA 1
ATOM 805 C C . GLN A 1 95 ? -25.928 -3.034 -14.789 1.00 55.72 95 GLN A C 1
ATOM 807 O O . GLN A 1 95 ? -26.381 -2.263 -13.960 1.00 55.72 95 GLN A O 1
ATOM 812 N N . ASP A 1 96 ? -26.486 -4.211 -15.048 1.00 56.41 96 ASP A N 1
ATOM 813 C CA . ASP A 1 96 ? -27.685 -4.711 -14.388 1.00 56.41 96 ASP A CA 1
ATOM 814 C C . ASP A 1 96 ? -27.380 -5.100 -12.927 1.00 56.41 96 ASP A C 1
ATOM 816 O O . ASP A 1 96 ? -28.205 -4.813 -12.069 1.00 56.41 96 ASP A O 1
ATOM 820 N N . CYS A 1 97 ? -26.191 -5.649 -12.624 1.00 52.50 97 CYS A N 1
ATOM 821 C CA . CYS A 1 97 ? -25.706 -5.847 -11.245 1.00 52.50 97 CYS A CA 1
ATOM 822 C C . CYS A 1 97 ? -25.508 -4.518 -10.497 1.00 52.50 97 CYS A C 1
ATOM 824 O O . CYS A 1 97 ? -25.997 -4.380 -9.381 1.00 52.50 97 CYS A O 1
ATOM 826 N N . LEU A 1 98 ? -24.870 -3.523 -11.130 1.00 53.94 98 LEU A N 1
ATOM 827 C CA . LEU A 1 98 ? -24.740 -2.172 -10.558 1.00 53.94 98 LEU A CA 1
ATOM 828 C C . LEU A 1 98 ? -26.127 -1.547 -10.304 1.00 53.94 98 LEU A C 1
ATOM 830 O O . LEU A 1 98 ? -26.449 -1.111 -9.212 1.00 53.94 98 LEU A O 1
ATOM 834 N N . ASN A 1 99 ? -27.028 -1.601 -11.287 1.00 53.47 99 ASN A N 1
ATOM 835 C CA . ASN A 1 99 ? -28.383 -1.055 -11.156 1.00 53.47 99 ASN A CA 1
ATOM 836 C C . ASN A 1 99 ? -29.280 -1.831 -10.165 1.00 53.47 99 ASN A C 1
ATOM 838 O O . ASN A 1 99 ? -30.339 -1.321 -9.796 1.00 53.47 99 ASN A O 1
ATOM 842 N N . ALA A 1 100 ? -28.905 -3.052 -9.765 1.00 56.16 100 ALA A N 1
ATOM 843 C CA . ALA A 1 100 ? -29.627 -3.860 -8.781 1.00 56.16 100 ALA A CA 1
ATOM 844 C C . ALA A 1 100 ? -29.307 -3.477 -7.323 1.00 56.16 100 ALA A C 1
ATOM 846 O O . ALA A 1 100 ? -29.912 -4.046 -6.416 1.00 56.16 100 ALA A O 1
ATOM 847 N N . GLY A 1 101 ? -28.412 -2.507 -7.096 1.00 47.28 101 GLY A N 1
ATOM 848 C CA . GLY A 1 101 ? -28.070 -2.022 -5.760 1.00 47.28 101 GLY A CA 1
ATOM 849 C C . GLY A 1 101 ? -26.989 -2.839 -5.049 1.00 47.28 101 GLY A C 1
ATOM 850 O O . GLY A 1 101 ? -26.845 -2.713 -3.840 1.00 47.28 101 GLY A O 1
ATOM 851 N N . GLU A 1 102 ? -26.192 -3.636 -5.771 1.00 50.22 102 GLU A N 1
ATOM 852 C CA . GLU A 1 102 ? -24.930 -4.207 -5.258 1.00 50.22 102 GLU A CA 1
ATOM 853 C C . GLU A 1 102 ? -23.806 -3.141 -5.237 1.00 50.22 102 GLU A C 1
ATOM 855 O O . GLU A 1 102 ? -22.666 -3.401 -5.626 1.00 50.22 102 GLU A O 1
ATOM 860 N N . ASP A 1 103 ? -24.143 -1.911 -4.841 1.00 52.66 103 ASP A N 1
ATOM 861 C CA . ASP A 1 103 ? -23.292 -0.724 -4.983 1.00 52.66 103 ASP A CA 1
ATOM 862 C C . ASP A 1 103 ? -22.484 -0.396 -3.714 1.00 52.66 103 ASP A C 1
ATOM 864 O O . ASP A 1 103 ? -21.509 0.359 -3.784 1.00 52.66 103 ASP A O 1
ATOM 868 N N . ASP A 1 104 ? -22.814 -1.006 -2.573 1.00 69.06 104 ASP A N 1
ATOM 869 C CA . ASP A 1 104 ? -22.203 -0.666 -1.289 1.00 69.06 104 ASP A CA 1
ATOM 870 C C . ASP A 1 104 ? -21.153 -1.706 -0.891 1.00 69.06 104 ASP A C 1
ATOM 872 O O . ASP A 1 104 ? -21.435 -2.771 -0.335 1.00 69.06 104 ASP A O 1
ATOM 876 N N . ALA A 1 105 ? -19.894 -1.392 -1.200 1.00 77.19 105 ALA A N 1
ATOM 877 C CA . ALA A 1 105 ? -18.778 -2.036 -0.525 1.00 77.19 105 ALA A CA 1
ATOM 878 C C . ALA A 1 105 ? -18.886 -1.764 0.980 1.00 77.19 105 ALA A 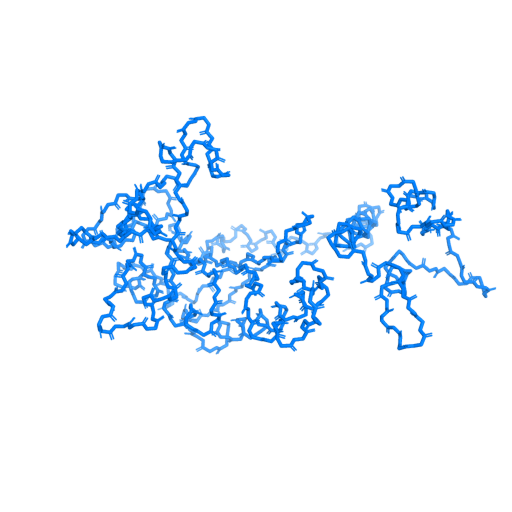C 1
ATOM 880 O O . ALA A 1 105 ? -19.169 -0.641 1.386 1.00 77.19 105 ALA A O 1
ATOM 881 N N . ASP A 1 106 ? -18.597 -2.767 1.803 1.00 85.62 106 ASP A N 1
ATOM 882 C CA . ASP A 1 106 ? -18.654 -2.628 3.258 1.00 85.62 106 ASP A CA 1
ATOM 883 C C . ASP A 1 106 ? -17.323 -2.169 3.819 1.00 85.62 106 ASP A C 1
ATOM 885 O O . ASP A 1 106 ? -17.275 -1.338 4.716 1.00 85.62 106 ASP A O 1
ATOM 889 N N . LEU A 1 107 ? -16.223 -2.693 3.273 1.00 87.88 107 LEU A N 1
ATOM 890 C CA . LEU A 1 107 ? -14.878 -2.422 3.761 1.00 87.88 107 LEU A CA 1
ATOM 891 C C . LEU A 1 107 ? -13.955 -1.986 2.625 1.00 87.88 107 LEU A C 1
ATOM 893 O O . LEU A 1 107 ? -13.882 -2.598 1.558 1.00 87.88 107 LEU A O 1
ATOM 897 N N . PHE A 1 108 ? -13.180 -0.947 2.906 1.00 87.56 108 PHE A N 1
ATOM 898 C CA . PHE A 1 108 ? -12.074 -0.467 2.104 1.00 87.56 108 PHE A CA 1
ATOM 899 C C . PHE A 1 108 ? -10.759 -0.715 2.833 1.00 87.56 108 PHE A C 1
ATOM 901 O O . PHE A 1 108 ? -10.533 -0.232 3.947 1.00 87.56 108 PHE A O 1
ATOM 908 N N . ILE A 1 109 ? -9.863 -1.431 2.164 1.00 89.88 109 ILE A N 1
ATOM 909 C CA . ILE A 1 109 ? -8.567 -1.837 2.695 1.00 89.88 109 ILE A CA 1
ATOM 910 C C . ILE A 1 109 ? -7.482 -1.248 1.810 1.00 89.88 109 ILE A C 1
ATOM 912 O O . ILE A 1 109 ? -7.496 -1.405 0.587 1.00 89.88 109 ILE A O 1
ATOM 916 N N . MET A 1 110 ? -6.513 -0.588 2.431 1.00 90.00 110 MET A N 1
ATOM 917 C CA . MET A 1 110 ? -5.295 -0.160 1.759 1.00 90.00 110 MET A CA 1
ATOM 918 C C . MET A 1 110 ? -4.108 -0.924 2.328 1.00 90.00 110 MET A C 1
ATOM 920 O O . MET A 1 110 ? -3.891 -0.889 3.533 1.00 90.00 110 MET A O 1
ATOM 924 N N . MET A 1 111 ? -3.308 -1.540 1.461 1.00 93.06 111 MET A N 1
ATOM 925 C CA . MET A 1 111 ? -2.028 -2.148 1.826 1.00 93.06 111 MET A CA 1
ATOM 926 C C . MET A 1 111 ? -0.906 -1.438 1.072 1.00 93.06 111 MET A C 1
ATOM 928 O O . MET A 1 111 ? -0.914 -1.428 -0.156 1.00 93.06 111 MET A O 1
ATOM 932 N N . THR A 1 112 ? 0.084 -0.886 1.773 1.00 91.50 112 THR A N 1
ATOM 933 C CA . THR A 1 112 ? 1.256 -0.245 1.140 1.00 91.50 112 THR A CA 1
ATOM 934 C C . THR A 1 112 ? 2.517 -1.030 1.450 1.00 91.50 112 THR A C 1
ATOM 936 O O . THR A 1 112 ? 2.811 -1.215 2.614 1.00 91.50 112 THR A O 1
ATOM 939 N N . CYS A 1 113 ? 3.294 -1.465 0.455 1.00 93.50 113 CYS A N 1
ATOM 940 C CA . CYS A 1 113 ? 4.512 -2.262 0.670 1.00 93.50 113 CYS A CA 1
ATOM 941 C C . CYS A 1 113 ? 5.415 -1.693 1.782 1.00 93.50 113 CYS A C 1
ATOM 943 O O . CYS A 1 113 ? 5.847 -0.547 1.679 1.00 93.50 113 CYS A O 1
ATOM 945 N N . ASN A 1 114 ? 5.773 -2.501 2.786 1.00 94.25 114 ASN A N 1
ATOM 946 C CA . ASN A 1 114 ? 6.750 -2.107 3.803 1.00 94.25 114 ASN A CA 1
ATOM 947 C C . ASN A 1 114 ? 8.169 -2.456 3.308 1.00 94.25 114 ASN A C 1
ATOM 949 O O . ASN A 1 114 ? 8.485 -3.635 3.148 1.00 94.25 114 ASN A O 1
ATOM 953 N N . PRO A 1 115 ? 9.047 -1.471 3.044 1.00 93.06 115 PRO A N 1
ATOM 954 C CA . PRO A 1 115 ? 10.410 -1.737 2.591 1.00 93.06 115 PRO A CA 1
ATOM 955 C C . PRO A 1 115 ? 11.287 -2.397 3.668 1.00 93.06 115 PRO A C 1
ATOM 957 O O . PRO A 1 115 ? 12.328 -2.953 3.327 1.00 93.06 115 PRO A O 1
ATOM 960 N N . SER A 1 116 ? 10.881 -2.345 4.938 1.00 94.44 116 SER A N 1
ATOM 961 C CA . SER A 1 116 ? 11.612 -2.878 6.092 1.00 94.44 116 SER A CA 1
ATOM 962 C C . SER A 1 116 ? 11.307 -4.344 6.400 1.00 94.44 116 SER A C 1
ATOM 964 O O . SER A 1 116 ? 11.871 -4.871 7.353 1.00 94.44 116 SER A O 1
ATOM 966 N N . TRP A 1 117 ? 10.454 -5.018 5.616 1.00 95.50 117 TRP A N 1
ATOM 967 C CA . TRP A 1 117 ? 10.229 -6.455 5.786 1.00 95.50 117 TRP A CA 1
ATOM 968 C C . TRP A 1 11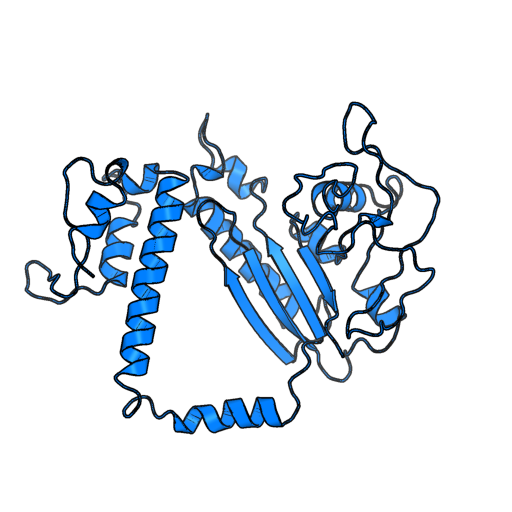7 ? 11.543 -7.238 5.719 1.00 95.50 117 TRP A C 1
ATOM 970 O O . TRP A 1 117 ? 12.382 -6.987 4.847 1.00 95.50 117 TRP A O 1
ATOM 980 N N . GLU A 1 118 ? 11.702 -8.213 6.612 1.00 95.38 118 GLU A N 1
ATOM 981 C CA . GLU A 1 118 ? 12.927 -9.008 6.726 1.00 95.38 118 GLU A CA 1
ATOM 982 C C . GLU A 1 118 ? 13.297 -9.700 5.411 1.00 95.38 118 GLU A C 1
ATOM 984 O O . GLU A 1 118 ? 14.467 -9.726 5.036 1.00 95.38 118 GLU A O 1
ATOM 989 N N . GLU A 1 119 ? 12.309 -10.169 4.641 1.00 96.38 119 GLU A N 1
ATOM 990 C CA . GLU A 1 119 ? 12.540 -10.840 3.362 1.00 96.38 119 GLU A CA 1
ATOM 991 C C . GLU A 1 119 ? 13.153 -9.889 2.324 1.00 96.38 119 GLU A C 1
ATOM 993 O O . GLU A 1 119 ? 13.853 -10.329 1.413 1.00 96.38 119 GLU A O 1
ATOM 998 N N . ILE A 1 120 ? 12.901 -8.579 2.450 1.00 96.38 120 ILE A N 1
ATOM 999 C CA . ILE A 1 120 ? 13.561 -7.559 1.632 1.00 96.38 120 ILE A CA 1
ATOM 1000 C C . ILE A 1 120 ? 14.969 -7.332 2.166 1.00 96.38 120 ILE A C 1
ATOM 1002 O O . ILE A 1 120 ? 15.923 -7.418 1.396 1.00 96.38 120 ILE A O 1
ATOM 1006 N N . GLN A 1 121 ? 15.095 -7.040 3.462 1.00 96.44 121 GLN A N 1
ATOM 1007 C CA . GLN A 1 121 ? 16.362 -6.646 4.084 1.00 96.44 121 GLN A CA 1
ATOM 1008 C C . GLN A 1 121 ? 17.440 -7.729 3.936 1.00 96.44 121 GLN A C 1
ATOM 1010 O O . GLN A 1 121 ? 18.575 -7.416 3.580 1.00 96.44 121 GLN A O 1
ATOM 1015 N N . ASN A 1 122 ? 17.070 -9.000 4.095 1.00 96.62 122 ASN A N 1
ATOM 1016 C CA . ASN A 1 122 ? 17.975 -10.147 3.975 1.00 96.62 122 ASN A CA 1
ATOM 1017 C C . ASN A 1 122 ? 18.531 -10.346 2.550 1.00 96.62 122 ASN A C 1
ATOM 1019 O O . ASN A 1 122 ? 19.575 -10.970 2.372 1.00 96.62 122 ASN A O 1
ATOM 1023 N N . GLU A 1 123 ? 17.861 -9.805 1.529 1.00 95.25 123 GLU A N 1
ATOM 1024 C CA . GLU A 1 123 ? 18.220 -9.947 0.109 1.00 95.25 123 GLU A CA 1
ATOM 1025 C C . GLU A 1 123 ? 18.955 -8.712 -0.462 1.00 95.25 123 GLU A C 1
ATOM 1027 O O . GLU A 1 123 ? 19.332 -8.673 -1.651 1.00 95.25 123 GLU A O 1
ATOM 1032 N N . LEU A 1 124 ? 19.157 -7.679 0.365 1.00 94.81 124 LEU A N 1
ATOM 1033 C CA . LEU A 1 124 ? 19.937 -6.496 0.010 1.00 94.81 124 LEU A CA 1
ATOM 1034 C C . LEU A 1 124 ? 21.434 -6.781 0.130 1.00 94.81 124 LEU A C 1
ATOM 1036 O O . LEU A 1 124 ? 21.922 -7.357 1.099 1.00 94.81 124 LEU A O 1
ATOM 1040 N N . LYS A 1 125 ? 22.196 -6.341 -0.873 1.00 92.12 125 LYS A N 1
ATOM 1041 C CA . LYS A 1 125 ? 23.664 -6.371 -0.814 1.00 92.12 125 LYS A CA 1
ATOM 1042 C C . LYS A 1 125 ? 24.188 -5.183 0.005 1.00 92.12 125 LYS A C 1
ATOM 1044 O O . LYS A 1 125 ? 23.492 -4.171 0.090 1.00 92.12 125 LYS A O 1
ATOM 1049 N N . PRO A 1 126 ? 25.429 -5.240 0.530 1.00 94.31 126 PRO A N 1
ATOM 1050 C CA . PRO A 1 126 ? 26.036 -4.106 1.224 1.00 94.31 126 PRO A CA 1
ATOM 1051 C C . PRO A 1 126 ? 25.930 -2.806 0.415 1.00 94.31 126 PRO A C 1
ATOM 1053 O O . PRO A 1 126 ? 26.293 -2.769 -0.762 1.00 94.31 126 PRO A O 1
ATOM 1056 N N . GLY A 1 127 ? 25.400 -1.757 1.048 1.00 91.81 127 GLY A N 1
ATOM 1057 C CA . GLY A 1 127 ? 25.180 -0.444 0.434 1.00 91.81 127 GLY A CA 1
ATOM 1058 C C . GLY A 1 127 ? 23.925 -0.316 -0.439 1.00 91.81 127 GLY A C 1
ATOM 1059 O O . GLY A 1 127 ? 23.665 0.780 -0.925 1.00 91.81 127 GLY A O 1
ATOM 1060 N N . GLN A 1 128 ? 23.143 -1.384 -0.644 1.00 91.75 128 GLN A N 1
ATOM 1061 C CA . GLN A 1 128 ? 21.851 -1.286 -1.329 1.00 91.75 128 GLN A CA 1
ATOM 1062 C C . GLN A 1 128 ? 20.756 -0.813 -0.379 1.00 91.75 128 GLN A C 1
ATOM 1064 O O . GLN A 1 128 ? 20.677 -1.242 0.769 1.00 91.75 128 GLN A O 1
ATOM 1069 N N . THR A 1 129 ? 19.857 0.005 -0.911 1.00 92.75 129 THR A N 1
ATOM 1070 C CA . THR A 1 129 ? 18.576 0.334 -0.286 1.00 92.75 129 THR A CA 1
ATOM 1071 C C . THR A 1 129 ? 17.446 -0.472 -0.940 1.00 92.75 129 THR A C 1
ATOM 1073 O O . THR A 1 129 ? 17.583 -0.918 -2.086 1.00 92.75 129 THR A O 1
ATOM 1076 N N . PRO A 1 130 ? 16.289 -0.648 -0.275 1.00 91.88 130 PRO A N 1
ATOM 1077 C CA . PRO A 1 130 ? 15.118 -1.288 -0.882 1.00 91.88 130 PRO A CA 1
ATOM 1078 C C . PRO A 1 130 ? 14.717 -0.676 -2.236 1.00 91.88 130 PRO A C 1
ATOM 1080 O O . PRO A 1 130 ? 14.327 -1.385 -3.165 1.00 91.88 130 PRO A O 1
ATOM 1083 N N . GLN A 1 131 ? 14.868 0.641 -2.381 1.00 89.00 131 GLN A N 1
ATOM 1084 C CA . GLN A 1 131 ? 14.534 1.396 -3.589 1.00 89.00 131 GLN A CA 1
ATOM 1085 C C . GLN A 1 131 ? 15.453 1.072 -4.780 1.00 89.00 131 GLN A C 1
ATOM 1087 O O . GLN A 1 131 ? 15.066 1.304 -5.929 1.00 89.00 131 GLN A O 1
ATOM 1092 N N . ASP A 1 132 ? 16.632 0.498 -4.532 1.00 89.88 132 ASP A N 1
ATOM 1093 C CA . ASP A 1 132 ? 17.542 0.018 -5.576 1.00 89.88 132 ASP A CA 1
ATOM 1094 C C . ASP A 1 132 ? 17.116 -1.346 -6.138 1.00 89.88 132 ASP A C 1
ATOM 1096 O O . ASP A 1 132 ? 17.586 -1.766 -7.197 1.00 89.88 132 ASP A O 1
ATOM 1100 N N . ARG A 1 133 ? 16.199 -2.044 -5.454 1.00 89.94 133 ARG A N 1
ATOM 1101 C CA . ARG A 1 133 ? 15.699 -3.378 -5.815 1.00 89.94 133 ARG A CA 1
ATOM 1102 C C . ARG A 1 133 ? 14.172 -3.371 -6.009 1.00 89.94 133 ARG A C 1
ATOM 1104 O O . ARG A 1 133 ? 13.465 -4.151 -5.367 1.00 89.94 133 ARG A O 1
ATOM 1111 N N . PRO A 1 134 ? 13.617 -2.566 -6.941 1.00 89.62 134 PRO A N 1
ATOM 1112 C CA . PRO A 1 134 ? 12.165 -2.477 -7.148 1.00 89.62 134 PRO A CA 1
ATOM 1113 C C . PRO A 1 134 ? 11.524 -3.812 -7.570 1.00 89.62 134 PRO A C 1
ATOM 1115 O O . PRO A 1 134 ? 10.349 -4.064 -7.294 1.00 89.62 134 PRO A O 1
ATOM 1118 N N . ASN A 1 135 ? 12.298 -4.701 -8.201 1.00 88.31 135 ASN A N 1
ATOM 1119 C CA . ASN A 1 135 ? 11.869 -6.059 -8.523 1.00 88.31 135 ASN A CA 1
ATOM 1120 C C . ASN A 1 135 ? 11.659 -6.923 -7.267 1.00 88.31 135 ASN A C 1
ATOM 1122 O O . ASN A 1 135 ? 10.723 -7.718 -7.230 1.00 88.31 135 ASN A O 1
ATOM 1126 N N . LEU A 1 136 ? 12.514 -6.773 -6.252 1.00 92.06 136 LEU A N 1
ATOM 1127 C CA . LEU A 1 136 ? 12.407 -7.474 -4.973 1.00 92.06 136 LEU A CA 1
ATOM 1128 C C . LEU A 1 136 ? 11.180 -6.978 -4.201 1.00 92.06 136 LEU A C 1
ATOM 1130 O O . LEU A 1 136 ? 10.334 -7.793 -3.838 1.00 92.06 136 LEU A O 1
ATOM 1134 N N . LEU A 1 137 ? 11.033 -5.650 -4.079 1.00 92.81 137 LEU A N 1
ATOM 1135 C CA . LEU A 1 137 ? 9.866 -5.002 -3.468 1.00 92.81 137 LEU A CA 1
ATOM 1136 C C . LEU A 1 137 ? 8.556 -5.525 -4.065 1.00 92.81 137 LEU A C 1
ATOM 1138 O O . LEU A 1 137 ? 7.683 -6.000 -3.347 1.00 92.81 137 LEU A O 1
ATOM 1142 N N . THR A 1 138 ? 8.445 -5.509 -5.396 1.00 91.75 138 THR A N 1
ATOM 1143 C CA . THR A 1 138 ? 7.220 -5.926 -6.094 1.00 91.75 138 THR A CA 1
ATOM 1144 C C . THR A 1 138 ? 6.912 -7.413 -5.895 1.00 91.75 138 THR A C 1
ATOM 1146 O O . THR A 1 138 ? 5.749 -7.785 -5.747 1.00 91.75 138 THR A O 1
ATOM 1149 N N . ARG A 1 139 ? 7.932 -8.283 -5.882 1.00 93.88 139 ARG A N 1
ATOM 1150 C CA . ARG A 1 139 ? 7.742 -9.732 -5.689 1.00 93.88 139 ARG A CA 1
ATOM 1151 C C . ARG A 1 139 ? 7.274 -10.062 -4.277 1.00 93.88 139 ARG A C 1
ATOM 1153 O O . ARG A 1 139 ? 6.346 -10.854 -4.134 1.00 93.88 139 ARG A O 1
ATOM 1160 N N . ILE A 1 140 ? 7.891 -9.454 -3.267 1.00 96.00 140 ILE A N 1
ATOM 1161 C CA . ILE A 1 140 ? 7.539 -9.687 -1.862 1.00 96.00 140 ILE A CA 1
ATOM 1162 C C . ILE A 1 140 ? 6.174 -9.074 -1.553 1.00 96.00 140 ILE A C 1
ATOM 1164 O O . ILE A 1 140 ? 5.325 -9.756 -0.984 1.00 96.00 140 ILE A O 1
ATOM 1168 N N . PHE A 1 141 ? 5.911 -7.851 -2.029 1.00 95.81 141 PHE A N 1
ATOM 1169 C CA . PHE A 1 141 ? 4.585 -7.240 -1.946 1.00 95.81 141 PHE A CA 1
ATOM 1170 C C . PHE A 1 141 ? 3.512 -8.147 -2.547 1.00 95.81 141 PHE A C 1
ATOM 1172 O O . PHE A 1 141 ? 2.521 -8.433 -1.886 1.00 95.81 141 PHE A O 1
ATOM 1179 N N . ARG A 1 142 ? 3.730 -8.664 -3.765 1.00 95.81 142 ARG A N 1
ATOM 1180 C CA . ARG A 1 142 ? 2.789 -9.593 -4.402 1.00 95.81 142 ARG A CA 1
ATOM 1181 C C . ARG A 1 142 ? 2.567 -10.840 -3.549 1.00 95.81 142 ARG A C 1
ATOM 1183 O O . ARG A 1 142 ? 1.425 -11.234 -3.376 1.00 95.81 142 ARG A O 1
ATOM 1190 N N . ALA A 1 143 ? 3.626 -11.459 -3.028 1.00 96.81 143 ALA A N 1
ATOM 1191 C CA . ALA A 1 143 ? 3.496 -12.660 -2.204 1.00 96.81 143 ALA A CA 1
ATOM 1192 C C . ALA A 1 143 ? 2.656 -12.402 -0.941 1.00 96.81 143 ALA A C 1
ATOM 1194 O O . ALA A 1 143 ? 1.727 -13.158 -0.663 1.00 96.81 143 ALA A O 1
ATOM 1195 N N . LYS A 1 144 ? 2.924 -11.303 -0.224 1.00 96.94 144 LYS A N 1
ATOM 1196 C CA . LYS A 1 144 ? 2.156 -10.918 0.969 1.00 96.94 144 LYS A CA 1
ATOM 1197 C C . LYS A 1 144 ? 0.721 -10.513 0.624 1.00 96.94 144 LYS A C 1
ATOM 1199 O O . LYS A 1 144 ? -0.196 -10.917 1.326 1.00 96.94 144 LYS A O 1
ATOM 1204 N N . PHE A 1 145 ? 0.507 -9.810 -0.487 1.00 96.69 145 PHE A N 1
ATOM 1205 C CA . PHE A 1 145 ? -0.826 -9.457 -0.978 1.00 96.69 145 PHE A CA 1
ATOM 1206 C C . PHE A 1 145 ? -1.661 -10.694 -1.350 1.00 96.69 145 PHE A C 1
ATOM 1208 O O . PHE A 1 145 ? -2.840 -10.765 -1.023 1.00 96.69 145 PHE A O 1
ATOM 1215 N N . GLU A 1 146 ? -1.066 -11.702 -1.997 1.00 97.06 146 GLU A N 1
ATOM 1216 C CA . GLU A 1 146 ? -1.753 -12.972 -2.280 1.00 97.06 146 GLU A CA 1
ATOM 1217 C C . GLU A 1 146 ? -2.153 -13.714 -0.999 1.00 97.06 146 GLU A C 1
ATOM 1219 O O . GLU A 1 146 ? -3.222 -14.320 -0.954 1.00 97.06 146 GLU A O 1
ATOM 1224 N N . GLU A 1 147 ? -1.331 -13.653 0.049 1.00 97.56 147 GLU A N 1
ATOM 1225 C CA . GLU A 1 147 ? -1.693 -14.219 1.348 1.00 97.56 147 GLU A CA 1
ATOM 1226 C C . GLU A 1 147 ? -2.797 -13.402 2.034 1.00 97.56 147 GLU A C 1
ATOM 1228 O O . GLU A 1 147 ? -3.737 -13.993 2.559 1.00 97.56 147 GLU A O 1
ATOM 1233 N N . LEU A 1 148 ? -2.736 -12.066 1.957 1.00 96.50 148 LEU A N 1
ATOM 1234 C CA . LEU A 1 148 ? -3.758 -11.163 2.505 1.00 96.50 148 LEU A CA 1
ATOM 1235 C C . LEU A 1 148 ? -5.128 -11.450 1.890 1.00 96.50 148 LEU A C 1
ATOM 1237 O O . LEU A 1 148 ? -6.126 -11.552 2.597 1.00 96.50 148 LEU A O 1
ATOM 1241 N N . LYS A 1 149 ? -5.173 -11.673 0.573 1.00 95.62 149 LYS A N 1
ATOM 1242 C CA . LYS A 1 149 ? -6.403 -12.082 -0.111 1.00 95.62 149 LYS A CA 1
ATOM 1243 C C . LYS A 1 149 ? -6.975 -13.385 0.444 1.00 95.62 149 LYS A C 1
ATOM 1245 O O . LYS A 1 149 ? -8.185 -13.490 0.581 1.00 95.62 149 LYS A O 1
ATOM 1250 N N . LYS A 1 150 ? -6.147 -14.380 0.772 1.00 97.06 150 LYS A N 1
ATOM 1251 C CA . LYS A 1 150 ? -6.648 -15.640 1.352 1.00 97.06 150 LYS A CA 1
ATOM 1252 C C . LYS A 1 150 ? -7.207 -15.431 2.753 1.00 97.06 150 LYS A C 1
ATOM 1254 O O . LYS A 1 150 ? -8.236 -16.014 3.079 1.00 97.06 150 LYS A O 1
ATOM 1259 N N . ASP A 1 151 ? -6.540 -14.617 3.566 1.00 96.88 151 ASP A N 1
ATOM 1260 C CA . ASP A 1 151 ? -7.018 -14.278 4.906 1.00 96.88 151 ASP A CA 1
ATOM 1261 C C . ASP A 1 151 ? -8.396 -13.624 4.864 1.00 96.88 151 ASP A C 1
ATOM 1263 O O . ASP A 1 151 ? -9.310 -14.064 5.559 1.00 96.88 151 ASP A O 1
ATOM 1267 N N . ILE A 1 152 ? -8.558 -12.630 3.993 1.00 94.44 152 ILE A N 1
ATOM 1268 C CA . ILE A 1 152 ? -9.807 -11.881 3.875 1.00 94.44 152 ILE A CA 1
ATOM 1269 C C . ILE A 1 152 ? -10.887 -12.741 3.205 1.00 94.44 152 ILE A C 1
ATOM 1271 O O . ILE A 1 152 ? -11.968 -12.907 3.750 1.00 94.44 152 ILE A O 1
ATOM 1275 N N . TYR A 1 153 ? -10.609 -13.325 2.036 1.00 93.62 153 TYR A N 1
ATOM 1276 C CA . TYR A 1 153 ? -11.656 -13.927 1.198 1.00 93.62 153 TYR A CA 1
ATOM 1277 C C . TYR A 1 153 ? -11.968 -15.383 1.529 1.00 93.62 153 TYR A C 1
ATOM 1279 O O . TYR A 1 153 ? -12.984 -15.906 1.084 1.00 93.62 153 TYR A O 1
ATOM 1287 N N . THR A 1 154 ? -11.067 -16.089 2.213 1.00 93.00 154 THR A N 1
ATOM 1288 C CA . THR A 1 154 ? -11.213 -17.535 2.451 1.00 93.00 154 THR A CA 1
ATOM 1289 C C . THR A 1 154 ? -11.213 -17.883 3.929 1.00 93.00 154 THR A C 1
ATOM 1291 O O . THR A 1 154 ? -11.912 -18.811 4.322 1.00 93.00 154 THR A O 1
ATOM 1294 N N . ARG A 1 155 ? -10.430 -17.176 4.750 1.00 95.25 155 ARG A N 1
ATOM 1295 C CA . ARG A 1 155 ? -10.315 -17.472 6.187 1.00 95.25 155 ARG A CA 1
ATOM 1296 C C . ARG A 1 155 ? -11.254 -16.640 7.061 1.00 95.25 155 ARG A C 1
ATOM 1298 O O . ARG A 1 155 ? -11.302 -16.904 8.255 1.00 95.25 155 ARG A O 1
ATOM 1305 N N . GLY A 1 156 ? -11.991 -15.690 6.481 1.00 91.75 156 GLY A N 1
ATOM 1306 C CA . GLY A 1 156 ? -13.027 -14.925 7.180 1.00 91.75 156 GLY A CA 1
ATOM 1307 C C . GLY A 1 156 ? -12.486 -13.998 8.266 1.00 91.75 156 GLY A C 1
ATOM 1308 O O . GLY A 1 156 ? -13.146 -13.791 9.272 1.00 91.75 156 GLY A O 1
ATOM 1309 N N . VAL A 1 157 ? -11.272 -13.464 8.095 1.00 93.44 157 VAL A N 1
ATOM 1310 C CA . VAL A 1 157 ? -10.642 -12.570 9.089 1.00 93.44 157 VAL A CA 1
ATOM 1311 C C . VAL A 1 157 ? -11.432 -11.273 9.304 1.00 93.44 157 VAL A C 1
ATOM 1313 O O . VAL A 1 157 ? -11.340 -10.676 10.370 1.00 93.44 157 VAL A O 1
ATOM 1316 N N . LEU A 1 158 ? -12.173 -10.833 8.286 1.00 91.75 158 LEU A N 1
ATOM 1317 C CA . LEU A 1 158 ? -13.030 -9.644 8.313 1.00 91.75 158 LEU A CA 1
ATOM 1318 C C . LEU A 1 158 ? -14.500 -10.019 8.088 1.00 91.75 158 LEU A C 1
ATOM 1320 O O . LEU A 1 158 ? -15.220 -9.258 7.454 1.00 91.75 158 LEU A O 1
ATOM 1324 N N . GLU A 1 159 ? -14.900 -11.210 8.526 1.00 93.12 159 GLU A N 1
ATOM 1325 C CA . GLU A 1 159 ? -16.162 -11.869 8.179 1.00 93.12 159 GLU A CA 1
ATOM 1326 C C . GLU A 1 159 ? -16.230 -12.452 6.758 1.00 93.12 159 GLU A C 1
ATOM 1328 O O . GLU A 1 159 ? -15.250 -12.494 5.999 1.00 93.12 159 GLU A O 1
ATOM 1333 N N . LYS A 1 160 ? -17.390 -13.023 6.422 1.00 94.12 160 LYS A N 1
ATOM 1334 C CA . LYS A 1 160 ? -17.616 -13.743 5.171 1.00 94.12 160 LYS A CA 1
ATOM 1335 C C . LYS A 1 160 ? -17.747 -12.778 3.995 1.00 94.12 160 LYS A C 1
ATOM 1337 O O . LYS A 1 160 ? -18.680 -11.991 3.909 1.00 94.12 160 LYS A O 1
ATOM 1342 N N . VAL A 1 161 ? -16.851 -12.920 3.023 1.00 92.50 161 VAL A N 1
ATOM 1343 C CA . VAL A 1 161 ? -16.829 -12.104 1.801 1.00 92.50 161 VAL A CA 1
ATOM 1344 C C . VAL A 1 161 ? -17.596 -12.779 0.666 1.00 92.50 161 VAL A C 1
ATOM 1346 O O . VAL A 1 161 ? -17.278 -13.911 0.295 1.00 92.50 161 VAL A O 1
ATOM 1349 N N . VAL A 1 162 ? -18.546 -12.065 0.055 1.00 90.69 162 VAL A N 1
ATOM 1350 C CA . VAL A 1 162 ? -19.304 -12.532 -1.124 1.00 90.69 162 VAL A CA 1
ATOM 1351 C C . VAL A 1 162 ? -18.774 -11.958 -2.435 1.00 90.69 162 VAL A C 1
ATOM 1353 O O . VAL A 1 162 ? -18.788 -12.645 -3.457 1.00 90.69 162 VAL A O 1
ATOM 1356 N N . ALA A 1 163 ? -18.234 -10.739 -2.412 1.00 89.56 163 ALA A N 1
ATOM 1357 C CA . ALA A 1 163 ? -17.615 -10.110 -3.573 1.00 89.56 163 ALA A CA 1
ATOM 1358 C C . ALA A 1 163 ? -16.457 -9.194 -3.163 1.00 89.56 163 ALA A C 1
ATOM 1360 O O . ALA A 1 163 ? -16.371 -8.711 -2.037 1.00 89.56 163 ALA A O 1
ATOM 1361 N N . HIS A 1 164 ? -15.513 -8.986 -4.078 1.00 89.25 164 HIS A N 1
ATOM 1362 C CA . HIS A 1 164 ? -14.367 -8.117 -3.839 1.00 89.25 164 HIS A CA 1
ATOM 1363 C C . HIS A 1 164 ? -13.832 -7.540 -5.147 1.00 89.25 164 HIS A C 1
ATOM 1365 O O . HIS A 1 164 ? -13.818 -8.199 -6.189 1.00 89.25 164 HIS A O 1
ATOM 1371 N N . VAL A 1 165 ? -13.312 -6.321 -5.073 1.00 89.38 165 VAL A N 1
ATOM 1372 C CA . VAL A 1 165 ? -12.606 -5.650 -6.167 1.00 89.38 165 VAL A CA 1
ATOM 1373 C C . VAL A 1 165 ? -11.285 -5.147 -5.618 1.00 89.38 165 VAL A C 1
ATOM 1375 O O . VAL A 1 165 ? -11.230 -4.612 -4.518 1.00 89.38 165 VAL A O 1
ATOM 1378 N N . HIS A 1 166 ? -10.197 -5.302 -6.366 1.00 91.19 166 HIS A N 1
ATOM 1379 C CA . HIS A 1 166 ? -8.935 -4.690 -5.974 1.00 91.19 166 HIS A CA 1
ATOM 1380 C C . HIS A 1 166 ? -8.175 -4.130 -7.162 1.00 91.19 166 HIS A C 1
ATOM 1382 O O . HIS A 1 166 ? -8.243 -4.644 -8.279 1.00 91.19 166 HIS A O 1
ATOM 1388 N N . VAL A 1 167 ? -7.396 -3.094 -6.882 1.00 89.75 167 VAL A N 1
ATOM 1389 C CA . VAL A 1 167 ? -6.452 -2.487 -7.812 1.00 89.75 167 VAL A CA 1
ATOM 1390 C C . VAL A 1 167 ? -5.101 -2.413 -7.122 1.00 89.75 167 VAL A C 1
ATOM 1392 O O . VAL A 1 167 ? -5.009 -2.014 -5.964 1.00 89.75 167 VAL A O 1
ATOM 1395 N N . ILE A 1 168 ? -4.049 -2.801 -7.842 1.00 91.00 168 ILE A N 1
ATOM 1396 C CA . ILE A 1 168 ? -2.669 -2.549 -7.428 1.00 91.00 168 ILE A CA 1
ATOM 1397 C C . ILE A 1 168 ? -2.170 -1.351 -8.222 1.00 91.00 168 ILE A C 1
ATOM 1399 O O . ILE A 1 168 ? -2.140 -1.372 -9.454 1.00 91.00 168 ILE A O 1
ATOM 1403 N N . GLU A 1 169 ? -1.755 -0.321 -7.509 1.00 88.94 169 GLU A N 1
ATOM 1404 C CA . GLU A 1 169 ? -1.215 0.896 -8.074 1.00 88.94 169 GLU A CA 1
ATOM 1405 C C . GLU A 1 169 ? 0.310 0.902 -7.947 1.00 88.94 169 GLU A C 1
ATOM 1407 O O . GLU A 1 169 ? 0.896 0.663 -6.889 1.00 88.94 169 GLU A O 1
ATOM 1412 N N . PHE A 1 170 ? 0.968 1.198 -9.065 1.00 86.31 170 PHE A N 1
ATOM 1413 C CA . PHE A 1 170 ? 2.411 1.379 -9.118 1.00 86.31 170 PHE A CA 1
ATOM 1414 C C . PHE A 1 170 ? 2.718 2.845 -9.381 1.00 86.31 170 PHE A C 1
ATOM 1416 O O . PHE A 1 170 ? 2.473 3.368 -10.469 1.00 86.31 170 PHE A O 1
ATOM 1423 N N . GLN A 1 171 ? 3.284 3.512 -8.382 1.00 82.38 171 GLN A N 1
ATOM 1424 C CA . GLN A 1 171 ? 3.669 4.912 -8.492 1.00 82.38 171 GLN A CA 1
ATOM 1425 C C . GLN A 1 171 ? 5.093 5.050 -9.028 1.00 82.38 171 GLN A C 1
ATOM 1427 O O . GLN A 1 171 ? 5.998 4.279 -8.693 1.00 82.38 171 GLN A O 1
ATOM 1432 N N . LYS A 1 172 ? 5.328 6.095 -9.830 1.00 85.31 172 LYS A N 1
ATOM 1433 C CA . LYS A 1 172 ? 6.688 6.470 -10.227 1.00 85.31 172 LYS A CA 1
ATOM 1434 C C . LYS A 1 172 ? 7.498 6.768 -8.973 1.00 85.31 172 LYS A C 1
ATOM 1436 O O . LYS A 1 172 ? 7.201 7.722 -8.262 1.00 85.31 172 LYS A O 1
ATOM 1441 N N . ARG A 1 173 ? 8.553 5.983 -8.744 1.00 81.12 173 ARG A N 1
ATOM 1442 C CA . ARG A 1 173 ? 9.471 6.154 -7.608 1.00 81.12 173 ARG A CA 1
ATOM 1443 C C . ARG A 1 173 ? 8.817 5.998 -6.221 1.00 81.12 173 ARG A C 1
ATOM 1445 O O . ARG A 1 173 ? 9.448 6.409 -5.242 1.00 81.12 173 ARG A O 1
ATOM 1452 N N . GLY A 1 174 ? 7.592 5.469 -6.152 1.00 85.56 174 GLY A N 1
ATOM 1453 C CA . GLY A 1 174 ? 6.828 5.219 -4.924 1.00 85.56 174 GLY A CA 1
ATOM 1454 C C . GLY A 1 174 ? 6.728 3.727 -4.618 1.00 85.56 174 GLY A C 1
ATOM 1455 O O . GLY A 1 174 ? 7.171 2.900 -5.405 1.00 85.56 174 GLY A O 1
ATOM 1456 N N . LEU A 1 175 ? 6.184 3.354 -3.469 1.00 88.81 175 LEU A N 1
ATOM 1457 C CA . LEU A 1 175 ? 6.027 1.942 -3.114 1.00 88.81 175 LEU A CA 1
ATOM 1458 C C . LEU A 1 175 ? 4.767 1.368 -3.782 1.00 88.81 175 LEU A C 1
ATOM 1460 O O . LEU A 1 175 ? 3.823 2.121 -4.011 1.00 88.81 175 LEU A O 1
ATOM 1464 N N . PRO A 1 176 ? 4.735 0.069 -4.132 1.00 91.38 176 PRO A N 1
ATOM 1465 C CA . PRO A 1 176 ? 3.498 -0.572 -4.557 1.00 91.38 176 PRO A CA 1
ATOM 1466 C C . PRO A 1 176 ? 2.448 -0.478 -3.454 1.00 91.38 176 PRO A C 1
ATOM 1468 O O . PRO A 1 176 ? 2.755 -0.726 -2.2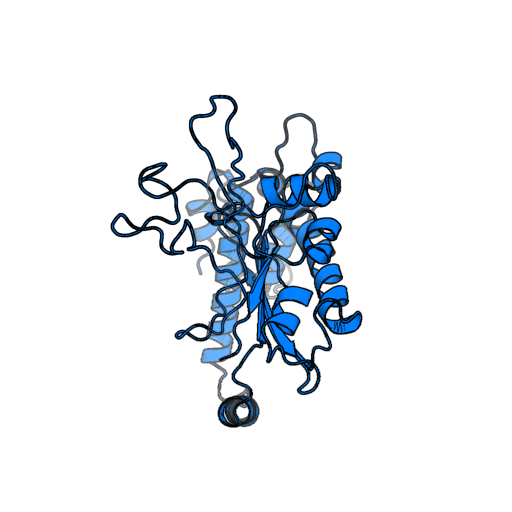82 1.00 91.38 176 PRO A O 1
ATOM 1471 N N . HIS A 1 177 ? 1.214 -0.178 -3.833 1.00 90.50 177 HIS A N 1
ATOM 1472 C CA . HIS A 1 177 ? 0.090 -0.190 -2.912 1.00 90.50 177 HIS A CA 1
ATOM 1473 C C . HIS A 1 177 ? -1.139 -0.807 -3.565 1.00 90.50 177 HIS A C 1
ATOM 1475 O O . HIS A 1 177 ? -1.288 -0.805 -4.785 1.00 90.50 177 HIS A O 1
ATOM 1481 N N . ALA A 1 178 ? -1.998 -1.392 -2.744 1.00 91.44 178 ALA A N 1
ATOM 1482 C CA . ALA A 1 178 ? -3.248 -1.987 -3.171 1.00 91.44 178 ALA A CA 1
ATOM 1483 C C . ALA A 1 178 ? -4.418 -1.290 -2.492 1.00 91.44 178 ALA A C 1
ATOM 1485 O O . ALA A 1 178 ? -4.357 -0.968 -1.306 1.00 91.44 178 ALA A O 1
ATOM 1486 N N . HIS A 1 179 ? -5.482 -1.115 -3.263 1.00 87.56 179 HIS A N 1
ATOM 1487 C CA . HIS A 1 179 ? -6.799 -0.715 -2.804 1.00 87.56 179 HIS A CA 1
ATOM 1488 C C . HIS A 1 179 ? -7.735 -1.898 -2.994 1.00 87.56 179 HIS A C 1
ATOM 1490 O O . HIS A 1 179 ? -7.796 -2.452 -4.091 1.00 87.56 179 HIS A O 1
ATOM 1496 N N . ILE A 1 180 ? -8.425 -2.296 -1.933 1.00 89.69 180 ILE A N 1
ATOM 1497 C CA . ILE A 1 180 ? -9.344 -3.429 -1.918 1.00 89.69 180 ILE A CA 1
ATOM 1498 C C . ILE A 1 180 ? -10.692 -2.923 -1.422 1.00 89.69 180 ILE A C 1
ATOM 1500 O O . ILE A 1 180 ? -10.756 -2.262 -0.390 1.00 89.69 180 ILE A O 1
ATOM 1504 N N . LEU A 1 181 ? -11.745 -3.244 -2.157 1.00 89.12 181 LEU A N 1
ATOM 1505 C CA . LEU A 1 181 ? -13.133 -3.116 -1.745 1.00 89.12 181 LEU A CA 1
ATOM 1506 C C . LEU A 1 181 ? -13.682 -4.517 -1.506 1.00 89.12 181 LEU A C 1
ATOM 1508 O O . LEU A 1 181 ? -13.446 -5.422 -2.313 1.00 89.12 181 LEU A O 1
ATOM 1512 N N . VAL A 1 182 ? -14.389 -4.686 -0.398 1.00 89.50 182 VAL A N 1
ATOM 1513 C CA . VAL A 1 182 ? -14.949 -5.959 0.048 1.00 89.50 182 VAL A CA 1
ATOM 1514 C C . VAL A 1 182 ? -16.437 -5.776 0.299 1.00 89.50 182 VAL A C 1
ATOM 1516 O O . VAL A 1 182 ? -16.831 -4.809 0.946 1.00 89.50 182 VAL A O 1
ATOM 1519 N N . ILE A 1 183 ? -17.230 -6.713 -0.214 1.00 89.38 183 ILE A N 1
ATOM 1520 C CA . ILE A 1 183 ? -18.661 -6.846 0.048 1.00 89.38 183 ILE A CA 1
ATOM 1521 C C . ILE A 1 183 ? -18.843 -8.122 0.876 1.00 89.38 183 ILE A C 1
ATOM 1523 O O . ILE A 1 183 ? -18.455 -9.216 0.442 1.00 89.38 183 ILE A O 1
ATOM 1527 N N . LEU A 1 184 ? -19.382 -7.959 2.077 1.00 90.50 184 LEU A N 1
ATOM 1528 C CA . LEU A 1 184 ? -19.678 -8.998 3.054 1.00 90.50 184 LEU A CA 1
ATOM 1529 C C . LEU A 1 184 ? -21.042 -9.642 2.778 1.00 90.50 184 LEU A C 1
ATOM 1531 O O . LEU A 1 184 ? -21.910 -9.052 2.132 1.00 90.50 184 LEU A O 1
ATOM 1535 N N . ASP A 1 185 ? -21.208 -10.879 3.243 1.00 90.94 185 ASP A N 1
ATOM 1536 C CA . ASP A 1 185 ? -22.501 -11.567 3.274 1.00 90.94 185 ASP A CA 1
ATOM 1537 C C . ASP A 1 185 ? -23.500 -10.778 4.128 1.00 90.94 185 ASP A C 1
ATOM 1539 O O . ASP A 1 185 ? -23.117 -10.151 5.110 1.00 90.94 185 ASP A O 1
ATOM 1543 N N . GLU A 1 186 ? -24.784 -10.828 3.775 1.00 87.94 186 GLU A N 1
ATOM 1544 C CA . GLU A 1 186 ? -25.843 -10.063 4.448 1.00 87.94 186 GLU A CA 1
ATOM 1545 C C . GLU A 1 186 ? -25.898 -10.318 5.964 1.00 87.94 186 GLU A C 1
ATOM 1547 O O . GLU A 1 186 ? -26.162 -9.410 6.747 1.00 87.94 186 GLU A O 1
ATOM 1552 N N . ASN A 1 187 ? -25.612 -11.553 6.391 1.00 90.31 187 ASN A N 1
ATOM 1553 C CA . ASN A 1 187 ? -25.628 -11.924 7.812 1.00 90.31 187 ASN A CA 1
ATOM 1554 C C . ASN A 1 187 ? -24.389 -11.445 8.579 1.00 90.31 187 ASN A C 1
ATOM 1556 O O . ASN A 1 187 ? -24.373 -11.506 9.804 1.00 90.31 187 ASN A O 1
ATOM 1560 N N . ASP A 1 188 ? -23.371 -11.002 7.849 1.00 90.31 188 ASP A N 1
ATOM 1561 C CA . ASP A 1 188 ? -22.046 -10.629 8.329 1.00 90.31 188 ASP A CA 1
ATOM 1562 C C . ASP A 1 188 ? -21.786 -9.115 8.138 1.00 90.31 188 ASP A C 1
ATOM 1564 O O . ASP A 1 188 ? -20.671 -8.623 8.316 1.00 90.31 188 ASP A O 1
ATOM 1568 N N . LYS A 1 189 ? -22.821 -8.356 7.749 1.00 87.88 189 LYS A N 1
ATOM 1569 C CA . LYS A 1 189 ? -22.782 -6.897 7.595 1.00 87.88 189 LYS A CA 1
ATOM 1570 C C . LYS A 1 189 ? -22.574 -6.204 8.944 1.00 87.88 189 LYS A C 1
ATOM 1572 O O . LYS A 1 189 ? -23.195 -6.559 9.945 1.00 87.88 189 LYS A O 1
ATOM 1577 N N . LEU A 1 190 ? -21.761 -5.147 8.938 1.00 86.19 190 LEU A N 1
ATOM 1578 C CA . LEU A 1 190 ? -21.436 -4.354 10.127 1.00 86.19 190 LEU A CA 1
ATOM 1579 C C . LEU A 1 190 ? -22.519 -3.297 10.365 1.00 86.19 190 LEU A C 1
ATOM 1581 O O . LEU A 1 190 ? -22.458 -2.190 9.830 1.00 86.19 190 LEU A O 1
ATOM 1585 N N . ASN A 1 191 ? -23.538 -3.651 11.144 1.00 83.81 191 ASN A N 1
ATOM 1586 C CA . ASN A 1 191 ? -24.734 -2.821 11.319 1.00 83.81 191 ASN A CA 1
ATOM 1587 C C . ASN A 1 191 ? -24.762 -2.080 12.659 1.00 83.81 191 ASN A C 1
ATOM 1589 O O . ASN A 1 191 ? -25.546 -1.147 12.840 1.00 83.81 191 ASN A O 1
ATOM 1593 N N . THR A 1 192 ? -23.924 -2.485 13.610 1.00 86.00 192 THR A N 1
ATOM 1594 C CA . THR A 1 192 ? -23.863 -1.906 14.950 1.00 86.00 192 THR A CA 1
ATOM 1595 C C . THR A 1 192 ? -22.461 -1.385 15.273 1.00 86.00 192 THR A C 1
ATOM 1597 O O . THR A 1 192 ? -21.478 -1.844 14.691 1.00 86.00 192 THR A O 1
ATOM 1600 N N . PRO A 1 193 ? -22.335 -0.424 16.208 1.00 85.88 193 PRO A N 1
ATOM 1601 C CA . PRO A 1 193 ? -21.037 0.009 16.727 1.00 85.88 193 PRO A CA 1
ATOM 1602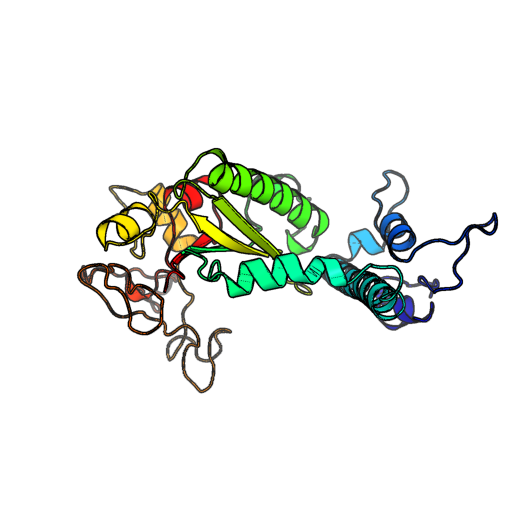 C C . PRO A 1 193 ? -20.145 -1.151 17.183 1.00 85.88 193 PRO A C 1
ATOM 1604 O O . PRO A 1 193 ? -18.957 -1.148 16.877 1.00 85.88 193 PRO A O 1
ATOM 1607 N N . ASP A 1 194 ? -20.730 -2.156 17.839 1.00 87.75 194 ASP A N 1
ATOM 1608 C CA . ASP A 1 194 ? -19.998 -3.322 18.336 1.00 87.75 194 ASP A CA 1
ATOM 1609 C C . ASP A 1 194 ? -19.422 -4.158 17.180 1.00 87.75 194 ASP A C 1
ATOM 1611 O O . ASP A 1 194 ? -18.270 -4.582 17.255 1.00 87.75 194 ASP A O 1
ATOM 1615 N N . ASP A 1 195 ? -20.165 -4.322 16.076 1.00 88.44 195 ASP A N 1
ATOM 1616 C CA . ASP A 1 195 ? -19.669 -5.029 14.883 1.00 88.44 195 ASP A CA 1
ATOM 1617 C C . ASP A 1 195 ? -18.433 -4.327 14.295 1.00 88.44 195 ASP A C 1
ATOM 1619 O O . ASP A 1 195 ? -17.453 -4.969 13.909 1.00 88.44 195 ASP A O 1
ATOM 1623 N N . TYR A 1 196 ? -18.450 -2.990 14.255 1.00 86.31 196 TYR A N 1
ATOM 1624 C CA . TYR A 1 196 ? -17.295 -2.208 13.816 1.00 86.31 196 TYR A CA 1
ATOM 1625 C C . TYR A 1 196 ? -16.108 -2.366 14.761 1.00 86.31 196 TYR A C 1
ATOM 1627 O O . TYR A 1 196 ? -14.989 -2.588 14.293 1.00 86.31 196 TYR A O 1
ATOM 1635 N N . ASP A 1 197 ? -16.345 -2.267 16.066 1.00 88.50 197 ASP A N 1
ATOM 1636 C CA . ASP A 1 197 ? -15.303 -2.297 17.094 1.00 88.50 197 ASP A CA 1
ATOM 1637 C C . ASP A 1 197 ? -14.648 -3.689 17.213 1.00 88.50 197 ASP A C 1
ATOM 1639 O O . ASP A 1 197 ? -13.482 -3.797 17.604 1.00 88.50 197 ASP A O 1
ATOM 1643 N N . CYS A 1 198 ? -15.338 -4.757 16.791 1.00 89.06 198 CYS A N 1
ATOM 1644 C CA . CYS A 1 198 ? -14.762 -6.098 16.651 1.00 89.06 198 CYS A CA 1
ATOM 1645 C C . CYS A 1 198 ? -13.687 -6.193 15.555 1.00 89.06 198 CYS A C 1
ATOM 1647 O O . CYS A 1 198 ? -12.800 -7.047 15.632 1.00 89.06 198 CYS A O 1
ATOM 1649 N N . ILE A 1 199 ? -13.749 -5.335 14.534 1.00 89.38 199 ILE A N 1
ATOM 1650 C CA . ILE A 1 199 ? -12.920 -5.454 13.329 1.00 89.38 199 ILE A CA 1
ATOM 1651 C C . ILE A 1 199 ? -11.925 -4.299 13.197 1.00 89.38 199 ILE A C 1
ATOM 1653 O O . ILE A 1 199 ? -10.801 -4.502 12.719 1.00 89.38 199 ILE A O 1
ATOM 1657 N N . VAL A 1 200 ? -12.323 -3.091 13.589 1.00 91.12 200 VAL A N 1
ATOM 1658 C CA . VAL A 1 200 ? -11.570 -1.856 13.384 1.00 91.12 200 VAL A CA 1
ATOM 1659 C C . VAL A 1 200 ? -11.271 -1.198 14.721 1.00 91.12 200 VAL A C 1
ATOM 1661 O O . VAL A 1 200 ? -12.166 -0.873 15.488 1.00 91.12 200 VAL A O 1
ATOM 1664 N N . GLN A 1 201 ? -9.996 -0.905 14.949 1.00 94.19 201 GLN A N 1
ATOM 1665 C CA . GLN A 1 201 ? -9.536 -0.076 16.053 1.00 94.19 201 GLN A CA 1
ATOM 1666 C C . GLN A 1 201 ? -8.926 1.219 15.530 1.00 94.19 201 GLN A C 1
ATOM 1668 O O . GLN A 1 201 ? -8.339 1.270 14.447 1.00 94.19 201 GLN A O 1
ATOM 1673 N N . ALA A 1 202 ? -9.055 2.284 16.317 1.00 94.31 202 ALA A N 1
ATOM 1674 C CA . ALA A 1 202 ? -8.506 3.598 16.005 1.00 94.31 202 ALA A CA 1
ATOM 1675 C C . ALA A 1 202 ? -7.805 4.234 17.216 1.00 94.31 202 ALA A C 1
ATOM 1677 O O . ALA A 1 202 ? -7.769 5.458 17.343 1.00 94.31 202 ALA A O 1
ATOM 1678 N N . GLU A 1 203 ? -7.241 3.397 18.087 1.00 94.69 203 GLU A N 1
ATOM 1679 C CA . GLU A 1 203 ? -6.559 3.794 19.319 1.00 94.69 203 GLU A CA 1
ATOM 1680 C C . GLU A 1 203 ? -5.123 3.270 19.360 1.00 94.69 203 GLU A C 1
ATOM 1682 O O . GLU A 1 203 ? -4.760 2.321 18.656 1.00 94.69 203 GLU A O 1
ATOM 1687 N N . ILE A 1 204 ? -4.308 3.904 20.199 1.00 95.50 204 ILE A N 1
ATOM 1688 C CA . ILE A 1 204 ? -2.984 3.423 20.560 1.00 95.50 204 ILE A CA 1
ATOM 1689 C C . ILE A 1 204 ? -3.161 2.361 21.660 1.00 95.50 204 ILE A C 1
ATOM 1691 O O . ILE A 1 204 ? -3.706 2.682 22.725 1.00 95.50 204 ILE A O 1
ATOM 1695 N N . PRO A 1 205 ? -2.717 1.111 21.428 1.00 95.56 205 PRO A N 1
ATOM 1696 C CA . PRO A 1 205 ? -2.802 0.042 22.420 1.00 95.56 205 PRO A CA 1
ATOM 1697 C C . PRO A 1 205 ? -2.063 0.397 23.707 1.00 95.56 205 PRO A C 1
ATOM 1699 O O . PRO A 1 205 ? -1.215 1.290 23.729 1.00 95.56 205 PRO A O 1
ATOM 1702 N N . ASP A 1 206 ? -2.353 -0.307 24.795 1.00 94.00 206 ASP A N 1
ATOM 1703 C CA . ASP A 1 206 ? -1.509 -0.194 25.977 1.00 94.00 206 ASP A CA 1
ATOM 1704 C C . ASP A 1 206 ? -0.157 -0.883 25.749 1.00 94.00 206 ASP A C 1
ATOM 1706 O O . ASP A 1 206 ? -0.081 -1.993 25.220 1.00 94.00 206 ASP A O 1
ATOM 1710 N N . LYS A 1 207 ? 0.931 -0.198 26.111 1.00 94.38 207 LYS A N 1
ATOM 1711 C CA . LYS A 1 207 ? 2.289 -0.687 25.868 1.00 94.38 207 LYS A CA 1
ATOM 1712 C C . LYS A 1 207 ? 2.643 -1.881 26.753 1.00 94.38 207 LYS A C 1
ATOM 1714 O O . LYS A 1 207 ? 3.425 -2.728 26.324 1.00 94.38 207 LYS A O 1
ATOM 1719 N N . ASP A 1 208 ? 2.106 -1.931 27.966 1.00 95.44 208 ASP A N 1
ATOM 1720 C CA . ASP A 1 208 ? 2.403 -2.988 28.926 1.00 95.44 208 ASP A CA 1
ATOM 1721 C C . ASP A 1 208 ? 1.517 -4.218 28.676 1.00 95.44 208 ASP A C 1
ATOM 1723 O O . ASP A 1 208 ? 1.979 -5.348 28.843 1.00 95.44 208 ASP A O 1
ATOM 1727 N N . GLU A 1 209 ? 0.279 -4.018 28.211 1.00 96.12 209 GLU A N 1
ATOM 1728 C CA . GLU A 1 209 ? -0.644 -5.117 27.889 1.00 96.12 209 GLU A CA 1
ATOM 1729 C C . GLU A 1 209 ? -0.414 -5.703 26.483 1.00 96.12 209 GLU A C 1
ATOM 1731 O O . GLU A 1 209 ? -0.373 -6.924 26.318 1.00 96.12 209 GLU A O 1
ATOM 1736 N N . GLU A 1 210 ? -0.214 -4.855 25.467 1.00 96.31 210 GLU A N 1
ATOM 1737 C CA . GLU A 1 210 ? -0.101 -5.252 24.056 1.00 96.31 210 GLU A CA 1
ATOM 1738 C C . GLU A 1 210 ? 1.149 -4.658 23.368 1.00 96.31 210 GLU A C 1
ATOM 1740 O O . GLU A 1 210 ? 1.048 -3.964 22.348 1.00 96.31 210 GLU A O 1
ATOM 1745 N N . PRO A 1 211 ? 2.371 -4.966 23.850 1.00 96.44 211 PRO A N 1
ATOM 1746 C CA . PRO A 1 211 ? 3.603 -4.309 23.399 1.00 96.44 211 PRO A CA 1
ATOM 1747 C C . PRO A 1 211 ? 3.864 -4.459 21.897 1.00 96.44 211 PRO A C 1
ATOM 1749 O O . PRO A 1 211 ? 4.336 -3.533 21.242 1.00 96.44 211 PRO A O 1
ATOM 1752 N N . MET A 1 212 ? 3.553 -5.624 21.320 1.00 96.50 212 MET A N 1
ATOM 1753 C CA . MET A 1 212 ? 3.760 -5.861 19.888 1.00 96.50 212 MET A CA 1
ATOM 1754 C C . MET A 1 212 ? 2.817 -5.023 19.023 1.00 96.50 212 MET A C 1
ATOM 1756 O O . MET A 1 212 ? 3.242 -4.488 17.998 1.00 96.50 212 MET A O 1
ATOM 1760 N N . LEU A 1 213 ? 1.548 -4.908 19.426 1.00 96.62 213 LEU A N 1
ATOM 1761 C CA . LEU A 1 213 ? 0.563 -4.124 18.690 1.00 96.62 213 LEU A CA 1
ATOM 1762 C C . LEU A 1 213 ? 0.854 -2.635 18.847 1.00 96.62 213 LEU A C 1
ATOM 1764 O O . LEU A 1 213 ? 0.824 -1.915 17.854 1.00 96.62 213 LEU A O 1
ATOM 1768 N N . TYR A 1 214 ? 1.223 -2.199 20.055 1.00 95.88 214 TYR A N 1
ATOM 1769 C CA . TYR A 1 214 ? 1.685 -0.841 20.324 1.00 95.88 214 TYR A CA 1
ATOM 1770 C C . TYR A 1 214 ? 2.792 -0.427 19.347 1.00 95.88 214 TYR A C 1
ATOM 1772 O O . TYR A 1 214 ? 2.637 0.544 18.609 1.00 95.88 214 TYR A O 1
ATOM 1780 N N . GLU A 1 215 ? 3.874 -1.204 19.259 1.00 94.31 215 GLU A N 1
ATOM 1781 C CA . GLU A 1 215 ? 4.996 -0.898 18.362 1.00 94.31 215 GLU A CA 1
ATOM 1782 C C . GLU A 1 215 ? 4.577 -0.882 16.882 1.00 94.31 215 GLU A C 1
ATOM 1784 O O . GLU A 1 215 ? 5.023 -0.023 16.116 1.00 94.31 215 GLU A O 1
ATOM 1789 N N . ALA A 1 216 ? 3.694 -1.795 16.465 1.00 95.00 216 ALA A N 1
ATOM 1790 C CA . ALA A 1 216 ? 3.183 -1.826 15.096 1.00 95.00 216 ALA A CA 1
ATOM 1791 C C . ALA A 1 216 ? 2.308 -0.601 14.773 1.00 95.00 216 ALA A C 1
ATOM 1793 O O . ALA A 1 216 ? 2.428 -0.024 13.689 1.00 95.00 216 ALA A O 1
ATOM 1794 N N . VAL A 1 217 ? 1.463 -0.173 15.714 1.00 94.94 217 VAL A N 1
ATOM 1795 C CA . VAL A 1 217 ? 0.589 0.997 15.569 1.00 94.94 217 VAL A CA 1
ATOM 1796 C C . VAL A 1 217 ? 1.411 2.272 15.492 1.00 94.94 217 VAL A C 1
ATOM 1798 O O . VAL A 1 217 ? 1.229 3.037 14.547 1.00 94.94 217 VAL A O 1
ATOM 1801 N N . ILE A 1 218 ? 2.365 2.465 16.408 1.00 92.62 218 ILE A N 1
ATOM 1802 C CA . ILE A 1 218 ? 3.263 3.628 16.398 1.00 92.62 218 ILE A CA 1
ATOM 1803 C C . ILE A 1 218 ? 4.048 3.709 15.087 1.00 92.62 218 ILE A C 1
ATOM 1805 O O . ILE A 1 218 ? 4.214 4.791 14.522 1.00 92.62 218 ILE A O 1
ATOM 1809 N N . ARG A 1 219 ? 4.494 2.564 14.563 1.00 91.19 219 ARG A N 1
ATOM 1810 C CA . ARG A 1 219 ? 5.286 2.504 13.332 1.00 91.19 219 ARG A CA 1
ATOM 1811 C C . ARG A 1 219 ? 4.474 2.768 12.064 1.00 91.19 219 ARG A C 1
ATOM 1813 O O . ARG A 1 219 ? 4.973 3.447 11.168 1.00 91.19 219 ARG A O 1
ATOM 1820 N N . HIS A 1 220 ? 3.272 2.200 11.952 1.00 91.75 220 HIS A N 1
ATOM 1821 C CA . HIS A 1 220 ? 2.553 2.120 10.669 1.00 91.75 220 HIS A CA 1
ATOM 1822 C C . HIS A 1 220 ? 1.213 2.847 10.643 1.00 91.75 220 HIS A C 1
ATOM 1824 O O . HIS A 1 220 ? 0.758 3.249 9.572 1.00 91.75 220 HIS A O 1
ATOM 1830 N N . MET A 1 221 ? 0.568 3.003 11.795 1.00 94.69 221 MET A N 1
ATOM 1831 C CA . MET A 1 221 ? -0.823 3.451 11.889 1.00 94.69 221 MET A CA 1
ATOM 1832 C C . MET A 1 221 ? -0.967 4.833 12.519 1.00 94.69 221 MET A C 1
ATOM 1834 O O . MET A 1 221 ? -2.070 5.243 12.860 1.00 94.69 221 MET A O 1
ATOM 1838 N N . ILE A 1 222 ? 0.119 5.595 12.616 1.00 92.81 222 ILE A N 1
ATOM 1839 C CA . ILE A 1 222 ? 0.078 7.002 13.003 1.00 92.81 222 ILE A CA 1
ATOM 1840 C C . ILE A 1 222 ? 0.059 7.880 11.756 1.00 92.81 222 ILE A C 1
ATOM 1842 O O . ILE A 1 222 ? 0.916 7.780 10.874 1.00 92.81 222 ILE A O 1
ATOM 1846 N N . HIS A 1 223 ? -0.917 8.783 11.679 1.00 90.69 223 HIS A N 1
ATOM 1847 C CA . HIS A 1 223 ? -0.879 9.852 10.698 1.00 90.69 223 HIS A CA 1
ATOM 1848 C C . HIS A 1 223 ? 0.299 10.773 11.015 1.00 90.69 223 HIS A C 1
ATOM 1850 O O . HIS A 1 223 ? 0.405 11.290 12.123 1.00 90.69 223 HIS A O 1
ATOM 1856 N N . GLY A 1 224 ? 1.189 10.977 10.044 1.00 87.44 224 GLY A N 1
ATOM 1857 C CA . GLY A 1 224 ? 2.338 11.854 10.240 1.00 87.44 224 GLY A CA 1
ATOM 1858 C C . GLY A 1 224 ? 1.914 13.282 10.623 1.00 87.44 224 GLY A C 1
ATOM 1859 O O . GLY A 1 224 ? 0.837 13.722 10.206 1.00 87.44 224 GLY A O 1
ATOM 1860 N N . PRO A 1 225 ? 2.757 14.026 11.361 1.00 88.12 225 PRO A N 1
ATOM 1861 C CA . PRO A 1 225 ? 2.450 15.393 11.769 1.00 88.12 225 PRO A CA 1
ATOM 1862 C C . PRO A 1 225 ? 2.079 16.259 10.566 1.00 88.12 225 PRO A C 1
ATOM 1864 O O . PRO A 1 225 ? 2.737 16.212 9.520 1.00 88.12 225 PRO A O 1
ATOM 1867 N N . CYS A 1 226 ? 1.014 17.040 10.717 1.00 91.06 226 CYS A N 1
ATOM 1868 C CA . CYS A 1 226 ? 0.478 17.940 9.702 1.00 91.06 226 CYS A CA 1
ATOM 1869 C C . CYS A 1 226 ? -0.184 19.155 10.364 1.00 91.06 226 CYS A C 1
ATOM 1871 O O . CYS A 1 226 ? -0.167 19.288 11.586 1.00 91.06 226 CYS A O 1
ATOM 1873 N N . GLY A 1 227 ? -0.787 20.040 9.571 1.00 87.81 227 GLY A N 1
ATOM 1874 C CA . GLY A 1 227 ? -1.374 21.269 10.101 1.00 87.81 227 GLY A CA 1
ATOM 1875 C C . GLY A 1 227 ? -0.278 22.241 10.515 1.00 87.81 227 GLY A C 1
ATOM 1876 O O . GLY A 1 227 ? 0.718 22.393 9.808 1.00 87.81 227 GLY A O 1
ATOM 1877 N N . GLU A 1 228 ? -0.443 22.854 11.680 1.00 86.75 228 GLU A N 1
ATOM 1878 C CA . GLU A 1 228 ? 0.535 23.786 12.248 1.00 86.75 228 GLU A CA 1
ATOM 1879 C C . GLU A 1 228 ? 1.875 23.106 12.563 1.00 86.75 228 GLU A C 1
ATOM 1881 O O . GLU A 1 228 ? 2.926 23.713 12.373 1.00 86.75 228 GLU A O 1
ATOM 1886 N N . MET A 1 229 ? 1.854 21.820 12.943 1.00 85.31 229 MET A N 1
ATOM 1887 C CA . MET A 1 229 ? 3.074 21.050 13.223 1.00 85.31 229 MET A CA 1
ATOM 1888 C C . MET A 1 229 ? 3.907 20.780 11.967 1.00 85.31 229 MET A C 1
ATOM 1890 O O . MET A 1 229 ? 5.119 20.600 12.050 1.00 85.31 229 MET A O 1
ATOM 1894 N N . ASN A 1 230 ? 3.270 20.725 10.793 1.00 87.50 230 ASN A N 1
ATOM 1895 C CA . ASN A 1 230 ? 3.965 20.555 9.522 1.00 87.50 230 ASN A CA 1
ATOM 1896 C C . ASN A 1 230 ? 3.092 21.011 8.347 1.00 87.50 230 ASN A C 1
ATOM 1898 O O . ASN A 1 230 ? 2.370 20.225 7.721 1.00 87.50 230 ASN A O 1
ATOM 1902 N N . VAL A 1 231 ? 3.222 22.289 7.999 1.00 88.69 231 VAL A N 1
ATOM 1903 C CA . VAL A 1 231 ? 2.476 22.919 6.898 1.00 88.69 231 VAL A CA 1
ATOM 1904 C C . VAL A 1 231 ? 2.828 22.344 5.521 1.00 88.69 231 VAL A C 1
ATOM 1906 O O . VAL A 1 231 ? 2.037 22.443 4.585 1.00 88.69 231 VAL A O 1
ATOM 1909 N N . ASN A 1 232 ? 3.994 21.704 5.397 1.00 90.25 232 ASN A N 1
ATOM 1910 C CA . ASN A 1 232 ? 4.489 21.114 4.154 1.00 90.25 232 ASN A CA 1
ATOM 1911 C C . ASN A 1 232 ? 4.139 19.624 4.020 1.00 90.25 232 ASN A C 1
ATOM 1913 O O . ASN A 1 232 ? 4.577 18.976 3.065 1.00 90.25 232 ASN A O 1
ATOM 1917 N N . ALA A 1 233 ? 3.376 19.055 4.962 1.00 87.94 233 ALA A N 1
ATOM 1918 C CA . ALA A 1 233 ? 3.000 17.651 4.901 1.00 87.94 233 ALA A CA 1
ATOM 1919 C C . ALA A 1 233 ? 2.219 17.346 3.600 1.00 87.94 233 ALA A C 1
ATOM 1921 O O . ALA A 1 233 ? 1.347 18.124 3.205 1.00 87.94 233 ALA A O 1
ATOM 1922 N N . PRO A 1 234 ? 2.451 16.197 2.930 1.00 87.50 234 PRO A N 1
ATOM 1923 C CA . PRO A 1 234 ? 1.796 15.867 1.653 1.00 87.50 234 PRO A CA 1
ATOM 1924 C C . PRO A 1 234 ? 0.258 15.826 1.708 1.00 87.50 234 PRO A C 1
ATOM 1926 O O . PRO A 1 234 ? -0.426 15.945 0.682 1.00 87.50 234 PRO A O 1
ATOM 1929 N N . CYS A 1 235 ? -0.301 15.625 2.906 1.00 87.69 235 CYS A N 1
ATOM 1930 C CA . CYS A 1 235 ? -1.739 15.630 3.145 1.00 87.69 235 CYS A CA 1
ATOM 1931 C C . CYS A 1 235 ? -2.354 17.036 3.125 1.00 87.69 235 CYS A C 1
ATOM 1933 O O . CYS A 1 235 ? -3.573 17.130 2.984 1.00 87.69 235 CYS A O 1
ATOM 1935 N N . MET A 1 236 ? -1.563 18.106 3.236 1.00 92.56 236 MET A N 1
ATOM 1936 C CA . MET A 1 236 ? -2.063 19.475 3.341 1.00 92.56 236 MET A CA 1
ATOM 1937 C C . MET A 1 236 ? -2.665 19.963 2.016 1.00 92.56 236 MET A C 1
ATOM 1939 O O . MET A 1 236 ? -2.175 19.671 0.920 1.00 92.56 236 MET A O 1
ATOM 1943 N N . LYS A 1 237 ? -3.779 20.692 2.106 1.00 89.56 237 LYS A N 1
ATOM 1944 C CA . LYS A 1 237 ? -4.422 21.425 1.007 1.00 89.56 237 LYS A CA 1
ATOM 1945 C C . LYS A 1 237 ? -5.127 22.634 1.581 1.00 89.56 237 LYS A C 1
ATOM 1947 O O . LYS A 1 237 ? -5.946 22.466 2.476 1.00 89.56 237 LYS A O 1
ATOM 1952 N N . ASN A 1 238 ? -4.873 23.815 1.023 1.00 87.69 238 ASN A N 1
ATOM 1953 C CA . ASN A 1 238 ? -5.512 25.051 1.481 1.00 87.69 238 ASN A CA 1
ATOM 1954 C C . ASN A 1 238 ? -5.423 25.179 3.017 1.00 87.69 238 ASN A C 1
ATOM 1956 O O . ASN A 1 238 ? -6.446 25.300 3.684 1.00 87.69 238 ASN A O 1
ATOM 1960 N N . GLU A 1 239 ? -4.209 25.008 3.556 1.00 86.19 239 GLU A N 1
ATOM 1961 C CA . GLU A 1 239 ? -3.888 25.109 4.995 1.00 86.19 239 GLU A CA 1
ATOM 1962 C C . GLU A 1 239 ? -4.540 24.057 5.910 1.00 86.19 239 GLU A C 1
ATOM 1964 O O . GLU A 1 239 ? -4.278 24.041 7.105 1.00 86.19 239 GLU A O 1
ATOM 1969 N N . ASN A 1 240 ? -5.302 23.106 5.361 1.00 88.69 240 ASN A N 1
ATOM 1970 C CA . ASN A 1 240 ? -5.971 22.053 6.121 1.00 88.69 240 ASN A CA 1
ATOM 1971 C C . ASN A 1 240 ? -5.501 20.656 5.701 1.00 88.69 240 ASN A C 1
ATOM 1973 O O . ASN A 1 240 ? -5.168 20.406 4.538 1.00 88.69 240 ASN A O 1
ATOM 1977 N N . CYS A 1 241 ? -5.511 19.703 6.633 1.00 89.12 241 CYS A N 1
ATOM 1978 C CA . CYS A 1 241 ? -5.255 18.304 6.304 1.00 89.12 241 CYS A CA 1
ATOM 1979 C C . CYS A 1 241 ? -6.430 17.741 5.490 1.00 89.12 241 CYS A C 1
ATOM 1981 O O . CYS A 1 241 ? -7.546 17.664 5.992 1.00 89.12 241 CYS A O 1
ATOM 1983 N N . LYS A 1 242 ? -6.192 17.243 4.266 1.00 86.12 242 LYS A N 1
ATOM 1984 C CA . LYS A 1 242 ? -7.234 16.620 3.410 1.00 86.12 242 LYS A CA 1
ATOM 1985 C C . LYS A 1 242 ? -7.953 15.438 4.070 1.00 86.12 242 LYS A C 1
ATOM 1987 O O . LYS A 1 242 ? -8.982 14.990 3.574 1.00 86.12 242 LYS A O 1
ATOM 1992 N N . LYS A 1 243 ? -7.344 14.843 5.098 1.00 85.06 243 LYS A N 1
ATOM 1993 C CA . LYS A 1 243 ? -7.873 13.691 5.835 1.00 85.06 243 LYS A CA 1
ATOM 1994 C C . LYS A 1 243 ? -8.472 14.086 7.190 1.00 85.06 243 LYS A C 1
ATOM 1996 O O . LYS A 1 243 ? -8.968 13.197 7.880 1.00 85.06 243 LYS A O 1
ATOM 2001 N N . ASN A 1 244 ? -8.478 15.382 7.519 1.00 88.62 244 ASN A N 1
ATOM 2002 C CA . ASN A 1 244 ? -8.988 15.967 8.760 1.00 88.62 244 ASN A CA 1
ATOM 2003 C C . ASN A 1 244 ? -8.345 15.329 10.000 1.00 88.62 244 ASN A C 1
ATOM 2005 O O . ASN A 1 244 ? -9.055 14.769 10.830 1.00 88.62 244 ASN A O 1
ATOM 2009 N N . TYR A 1 245 ? -7.008 15.326 10.051 1.00 90.62 245 TYR A N 1
ATOM 2010 C CA . TYR A 1 245 ? -6.251 14.950 11.246 1.00 90.62 245 TYR A CA 1
ATOM 2011 C C . TYR A 1 245 ? -5.800 16.198 12.024 1.00 90.62 245 TYR A C 1
ATOM 2013 O O . TYR A 1 245 ? -5.466 17.196 11.374 1.00 90.62 245 TYR A O 1
ATOM 2021 N N . PRO A 1 246 ? -5.751 16.130 13.369 1.00 92.75 246 PRO A N 1
ATOM 2022 C CA . PRO A 1 246 ? -6.196 14.997 14.193 1.00 92.75 246 PRO A CA 1
ATOM 2023 C C . PRO A 1 246 ? -7.718 14.787 14.130 1.00 92.75 246 PRO A C 1
ATOM 2025 O O . PRO A 1 246 ? -8.481 15.718 13.876 1.00 92.75 246 PRO A O 1
ATOM 2028 N N . LYS A 1 247 ? -8.155 13.537 14.296 1.00 91.75 247 LYS A N 1
ATOM 2029 C CA . LYS A 1 247 ? -9.571 13.169 14.371 1.00 91.75 247 LYS A CA 1
ATOM 2030 C C . LYS A 1 247 ? -10.124 13.518 15.748 1.00 91.75 247 LYS A C 1
ATOM 2032 O O . LYS A 1 247 ? -9.435 13.344 16.747 1.00 91.75 247 LYS A O 1
ATOM 2037 N N . SER A 1 248 ? -11.379 13.958 15.796 1.00 91.06 248 SER A N 1
ATOM 2038 C CA . SER A 1 248 ? -12.092 14.159 17.057 1.00 91.06 248 SER A CA 1
ATOM 2039 C C . SER A 1 248 ? -12.218 12.848 17.834 1.00 91.06 248 SER A C 1
ATOM 2041 O O . SER A 1 248 ? -12.367 11.778 17.239 1.00 91.06 248 SER A O 1
ATOM 2043 N N . PHE A 1 249 ? -12.184 12.950 19.160 1.00 92.88 249 PHE A N 1
ATOM 2044 C CA . PHE A 1 249 ? -12.498 11.840 20.049 1.00 92.88 249 PHE A CA 1
ATOM 2045 C C . PHE A 1 249 ? -13.976 11.461 19.954 1.00 92.88 249 PHE A C 1
ATOM 2047 O O . PHE A 1 249 ? -14.839 12.304 19.693 1.00 92.88 249 PHE A O 1
ATOM 2054 N N . ALA A 1 250 ? -14.253 10.186 20.191 1.00 90.88 250 ALA A N 1
ATOM 2055 C CA . ALA A 1 250 ? -15.592 9.624 20.231 1.00 90.88 250 ALA A CA 1
ATOM 2056 C C . ALA A 1 250 ? -15.636 8.586 21.349 1.00 90.88 250 ALA A C 1
ATOM 2058 O O . ALA A 1 250 ? -14.726 7.771 21.460 1.00 90.88 250 ALA A O 1
ATOM 2059 N N . SER A 1 251 ? -16.673 8.617 22.186 1.00 87.69 251 SER A N 1
ATOM 2060 C CA . SER A 1 251 ? -16.825 7.698 23.324 1.00 87.69 251 SER A CA 1
ATOM 2061 C C . SER A 1 251 ? -17.382 6.324 22.945 1.00 87.69 251 SER A C 1
ATOM 2063 O O . SER A 1 251 ? -17.321 5.414 23.762 1.00 87.69 251 SER A O 1
ATOM 2065 N N . CYS A 1 252 ? -17.927 6.189 21.739 1.00 86.88 252 CYS A N 1
ATOM 2066 C CA . CYS A 1 252 ? -18.347 4.945 21.098 1.00 86.88 252 CYS A CA 1
ATOM 2067 C C . CYS A 1 252 ? -18.328 5.146 19.577 1.00 86.88 252 CYS A C 1
ATOM 2069 O O . CYS A 1 252 ? -18.310 6.292 19.111 1.00 86.88 252 CYS A O 1
ATOM 2071 N N . THR A 1 253 ? -18.342 4.055 18.811 1.00 86.25 253 THR A N 1
ATOM 2072 C CA . THR A 1 253 ? -18.512 4.145 17.361 1.00 86.25 253 THR A CA 1
ATOM 2073 C C . THR A 1 253 ? -19.916 4.651 17.026 1.00 86.25 253 THR A C 1
ATOM 2075 O O . THR A 1 253 ? -20.912 4.189 17.580 1.00 86.25 253 THR A O 1
ATOM 2078 N N . ILE A 1 254 ? -20.005 5.627 16.123 1.00 81.06 254 ILE A N 1
ATOM 2079 C CA . ILE A 1 254 ? -21.277 6.169 15.629 1.00 81.06 254 ILE A CA 1
ATOM 2080 C C . ILE A 1 254 ? -21.284 6.176 14.105 1.00 81.06 254 ILE A C 1
ATOM 2082 O O . ILE A 1 254 ? -20.274 6.483 13.469 1.00 81.06 254 ILE A O 1
ATOM 2086 N N . GLN A 1 255 ? -22.432 5.864 13.508 1.00 70.81 255 GLN A N 1
ATOM 2087 C CA . GLN A 1 255 ? -22.613 5.992 12.066 1.00 70.81 255 GLN A CA 1
ATOM 2088 C C . GLN A 1 255 ? -22.579 7.484 11.704 1.00 70.81 255 GLN A C 1
ATOM 2090 O O . GLN A 1 255 ? -23.357 8.282 12.233 1.00 70.81 255 GLN A O 1
ATOM 2095 N N . GLY A 1 256 ? -21.602 7.879 10.885 1.00 65.62 256 GLY A N 1
ATOM 2096 C CA . GLY A 1 256 ? -21.430 9.265 10.461 1.00 65.62 256 GLY A CA 1
ATOM 2097 C C . GLY A 1 256 ? -22.492 9.693 9.451 1.00 65.62 256 GLY A C 1
ATOM 2098 O O . GLY A 1 256 ? -23.222 8.878 8.894 1.00 65.62 256 GLY A O 1
ATOM 2099 N N . SER A 1 257 ? -22.571 10.997 9.192 1.00 57.41 257 SER A N 1
ATOM 2100 C CA . SER A 1 257 ? -23.496 11.564 8.204 1.00 57.41 257 SER A CA 1
ATOM 2101 C C . SER A 1 257 ? -23.039 11.390 6.748 1.00 57.41 257 SER A C 1
ATOM 2103 O O . SER A 1 257 ? -23.803 11.716 5.842 1.00 57.41 257 SER A O 1
ATOM 2105 N N . ASP A 1 258 ? -21.811 10.917 6.513 1.00 54.44 258 ASP A N 1
ATOM 2106 C CA . ASP A 1 258 ? -21.149 10.832 5.206 1.00 54.44 258 ASP A CA 1
ATOM 2107 C C . ASP A 1 258 ? -20.765 9.399 4.771 1.00 54.44 258 ASP A C 1
ATOM 2109 O O . ASP A 1 258 ? -19.776 9.225 4.064 1.00 54.44 258 ASP A O 1
ATOM 2113 N N . SER A 1 259 ? -21.549 8.377 5.146 1.00 56.62 259 SER A N 1
ATOM 2114 C CA . SER A 1 259 ? -21.313 6.944 4.827 1.00 56.62 259 SER A CA 1
ATOM 2115 C C . SER A 1 259 ? -20.025 6.348 5.424 1.00 56.62 259 SER A C 1
ATOM 2117 O O . SER A 1 259 ? -19.599 5.262 5.045 1.00 56.62 259 SER A O 1
ATOM 2119 N N . TYR A 1 260 ? -19.376 7.046 6.363 1.00 68.00 260 TYR A N 1
ATOM 2120 C CA . TYR A 1 260 ? -18.235 6.526 7.119 1.00 68.00 260 TYR A CA 1
ATOM 2121 C C . TYR A 1 260 ? -18.550 6.541 8.618 1.00 68.00 260 TYR A C 1
ATOM 2123 O O . TYR A 1 260 ? -18.998 7.570 9.132 1.00 68.00 260 TYR A O 1
ATOM 2131 N N . PRO A 1 261 ? -18.273 5.463 9.372 1.00 75.00 261 PRO A N 1
ATOM 2132 C CA . PRO A 1 261 ? -18.401 5.512 10.818 1.00 75.00 261 PRO A CA 1
ATOM 2133 C C . PRO A 1 261 ? -17.310 6.396 11.431 1.00 75.00 261 PRO A C 1
ATOM 2135 O O . PRO A 1 261 ? -16.150 6.421 10.999 1.00 75.00 261 PRO A O 1
ATOM 2138 N N . ILE A 1 262 ? -17.687 7.109 12.485 1.00 84.94 262 ILE A N 1
ATOM 2139 C CA . ILE A 1 262 ? -16.751 7.753 13.397 1.00 84.94 262 ILE A CA 1
ATOM 2140 C C . ILE A 1 262 ? -16.401 6.695 14.438 1.00 84.94 262 ILE A C 1
ATOM 2142 O O . ILE A 1 262 ? -17.199 6.421 15.330 1.00 84.94 262 ILE A O 1
ATOM 2146 N N . TYR A 1 263 ? -15.229 6.080 14.280 1.00 89.06 263 TYR A N 1
ATOM 2147 C CA . TYR A 1 263 ? -14.762 5.026 15.180 1.00 89.06 263 TYR A CA 1
ATOM 2148 C C . TYR A 1 263 ? -14.569 5.525 16.602 1.00 89.06 263 TYR A C 1
ATOM 2150 O O . TYR A 1 263 ? -14.128 6.661 16.820 1.00 89.06 263 TYR A O 1
ATOM 2158 N N . TRP A 1 264 ? -14.806 4.618 17.541 1.00 89.81 264 TRP A N 1
ATOM 2159 C CA . TRP A 1 264 ? -14.455 4.776 18.934 1.00 89.81 264 TRP A CA 1
ATOM 2160 C C . TRP A 1 264 ? -12.985 5.194 19.081 1.00 89.81 264 TRP A C 1
ATOM 2162 O O . TRP A 1 264 ? -12.074 4.594 18.502 1.00 89.81 264 TRP A O 1
ATOM 2172 N N . ARG A 1 265 ? -12.769 6.297 19.804 1.00 93.62 265 ARG A N 1
ATOM 2173 C CA . ARG A 1 265 ? -11.461 6.922 19.996 1.00 93.62 265 ARG A CA 1
ATOM 2174 C C . ARG A 1 265 ? -11.460 7.686 21.313 1.00 93.62 265 ARG A C 1
ATOM 2176 O O . ARG A 1 265 ? -11.906 8.836 21.353 1.00 93.62 265 ARG A O 1
ATOM 2183 N N . ARG A 1 266 ? -10.991 7.053 22.388 1.00 91.75 266 ARG A N 1
ATOM 2184 C CA . ARG A 1 266 ? -11.018 7.626 23.736 1.00 91.75 266 ARG A CA 1
ATOM 2185 C C . ARG A 1 266 ? -10.038 8.779 23.875 1.00 91.75 266 ARG A C 1
ATOM 2187 O O . ARG A 1 266 ? -8.906 8.721 23.394 1.00 91.75 266 ARG A O 1
ATOM 2194 N N . ASP A 1 267 ? -10.491 9.788 24.607 1.00 92.88 267 ASP A N 1
ATOM 2195 C CA . ASP A 1 267 ? -9.619 10.756 25.258 1.00 92.88 267 ASP A CA 1
ATOM 2196 C C . ASP A 1 267 ? -9.221 10.179 26.622 1.00 92.88 267 ASP A C 1
ATOM 2198 O O . ASP A 1 267 ? -9.925 10.330 27.621 1.00 92.88 267 ASP A O 1
ATOM 2202 N N . ASP A 1 268 ? -8.147 9.395 26.630 1.00 89.88 268 ASP A N 1
ATOM 2203 C CA . ASP A 1 268 ? -7.603 8.750 27.828 1.00 89.88 268 ASP A CA 1
ATOM 2204 C C . ASP A 1 268 ? -6.489 9.588 28.486 1.00 89.88 268 ASP A C 1
ATOM 2206 O O . ASP A 1 268 ? -5.854 9.143 29.445 1.00 89.88 268 ASP A O 1
ATOM 2210 N N . GLY A 1 269 ? -6.242 10.800 27.974 1.00 87.06 269 GLY A N 1
ATOM 2211 C CA . GLY A 1 269 ? -5.168 11.688 28.412 1.00 87.06 269 GLY A CA 1
ATOM 2212 C C . GLY A 1 269 ? -3.752 11.184 28.109 1.00 87.06 269 GLY A C 1
ATOM 2213 O O . GLY A 1 269 ? -2.789 11.837 28.523 1.00 87.06 269 GLY A O 1
ATOM 2214 N N . ARG A 1 270 ? -3.586 10.046 27.413 1.00 87.69 270 ARG A N 1
ATOM 2215 C CA . ARG A 1 270 ? -2.269 9.518 27.038 1.00 87.69 270 ARG A CA 1
ATOM 2216 C C . ARG A 1 270 ? -1.761 10.223 25.792 1.00 87.69 270 ARG A C 1
ATOM 2218 O O . ARG A 1 270 ? -2.486 10.454 24.827 1.00 87.69 270 ARG A O 1
ATOM 2225 N N . SER A 1 271 ? -0.473 10.536 25.808 1.00 86.69 271 SER A N 1
ATOM 2226 C CA . SER A 1 271 ? 0.184 11.195 24.695 1.00 86.69 271 SER A CA 1
ATOM 2227 C C . SER A 1 271 ? 1.631 10.719 24.564 1.00 86.69 271 SER A C 1
ATOM 2229 O O . S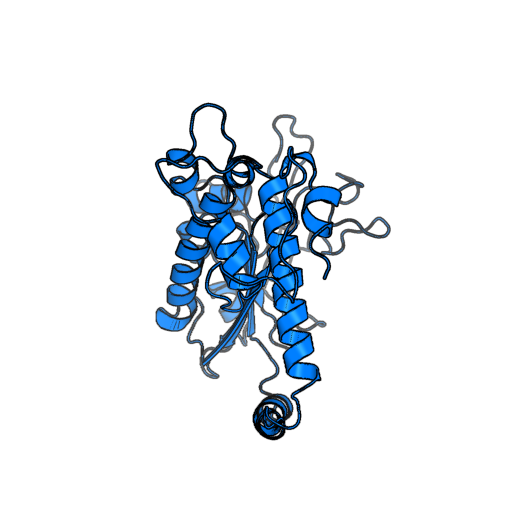ER A 1 271 ? 2.268 10.326 25.544 1.00 86.69 271 SER A O 1
ATOM 2231 N N . ILE A 1 272 ? 2.124 10.650 23.329 1.00 87.06 272 ILE A N 1
ATOM 2232 C CA . ILE A 1 272 ? 3.391 10.002 22.980 1.00 87.06 272 ILE A CA 1
ATOM 2233 C C . ILE A 1 272 ? 4.218 10.957 22.134 1.00 87.06 272 ILE A C 1
ATOM 2235 O O . ILE A 1 272 ? 3.729 11.511 21.151 1.00 87.06 272 ILE A O 1
ATOM 2239 N N . ALA A 1 273 ? 5.487 11.118 22.497 1.00 85.50 273 ALA A N 1
ATOM 2240 C CA . ALA A 1 273 ? 6.451 11.845 21.686 1.00 85.50 273 ALA A CA 1
ATOM 2241 C C . ALA A 1 273 ? 6.879 10.993 20.479 1.00 85.50 273 ALA A C 1
ATOM 2243 O O . ALA A 1 273 ? 7.381 9.881 20.650 1.00 85.50 273 ALA A O 1
ATOM 2244 N N . LEU A 1 274 ? 6.685 11.509 19.262 1.00 75.88 274 LEU A N 1
ATOM 2245 C CA . LEU A 1 274 ? 7.107 10.836 18.025 1.00 75.88 274 LEU A CA 1
ATOM 2246 C C . LEU A 1 274 ? 8.575 11.072 17.666 1.00 75.88 274 LEU A C 1
ATOM 2248 O O . LEU A 1 274 ? 9.139 10.316 16.875 1.00 75.88 274 LEU A O 1
ATOM 2252 N N . ASP A 1 275 ? 9.186 12.124 18.202 1.00 68.12 275 ASP A N 1
ATOM 2253 C CA . ASP A 1 275 ? 10.589 12.437 17.972 1.00 68.12 275 ASP A CA 1
ATOM 2254 C C . ASP A 1 275 ? 11.397 12.398 19.274 1.00 68.12 275 ASP A C 1
ATOM 2256 O O . ASP A 1 275 ? 10.870 12.467 20.385 1.00 68.12 275 ASP A O 1
ATOM 2260 N N . HIS A 1 276 ? 12.714 12.262 19.126 1.00 57.25 276 HIS A N 1
ATOM 2261 C CA . HIS A 1 276 ? 13.647 12.232 20.252 1.00 57.25 276 HIS A CA 1
ATOM 2262 C C . HIS A 1 276 ? 13.796 13.590 20.957 1.00 57.25 276 HIS A C 1
ATOM 2264 O O . HIS A 1 276 ? 14.402 13.642 22.026 1.00 57.25 276 HIS A O 1
ATOM 2270 N N . ASN A 1 277 ? 13.273 14.668 20.365 1.00 56.38 277 ASN A N 1
ATOM 2271 C CA . ASN A 1 277 ? 13.334 16.022 20.909 1.00 56.38 277 ASN A CA 1
ATOM 2272 C C . ASN A 1 277 ? 12.068 16.395 21.707 1.00 56.38 277 ASN A C 1
ATOM 2274 O O . ASN A 1 277 ? 12.061 17.439 22.351 1.00 56.38 277 ASN A O 1
ATOM 2278 N N . CYS A 1 278 ? 11.050 15.527 21.720 1.00 62.22 278 CYS A N 1
ATOM 2279 C CA . CYS A 1 278 ? 9.750 15.692 22.369 1.00 62.22 278 CYS A CA 1
ATOM 2280 C C . CYS A 1 278 ? 8.895 16.869 21.859 1.00 62.22 278 CYS A C 1
ATOM 2282 O O . CYS A 1 278 ? 7.952 17.260 22.545 1.00 62.22 278 CYS A O 1
ATOM 2284 N N . ASP A 1 279 ? 9.176 17.416 20.673 1.00 70.19 279 ASP A N 1
ATOM 2285 C CA . ASP A 1 279 ? 8.444 18.583 20.150 1.00 70.19 279 ASP A CA 1
ATOM 2286 C C . ASP A 1 279 ? 7.092 18.191 19.536 1.00 70.19 279 ASP A C 1
ATOM 2288 O O . ASP A 1 279 ? 6.147 18.982 19.514 1.00 70.19 279 ASP A O 1
ATOM 2292 N N . VAL A 1 280 ? 6.981 16.952 19.052 1.00 78.88 280 VAL A N 1
ATOM 2293 C CA . VAL A 1 280 ? 5.758 16.419 18.452 1.00 78.88 280 VAL A CA 1
ATOM 2294 C C . VAL A 1 280 ? 5.153 15.364 19.359 1.00 78.88 280 VAL A C 1
ATOM 2296 O O . VAL A 1 280 ? 5.653 14.240 19.451 1.00 78.88 280 VAL A O 1
ATOM 2299 N N . VAL A 1 281 ? 4.030 15.721 19.972 1.00 86.69 281 VAL A N 1
ATOM 2300 C CA . VAL A 1 281 ? 3.240 14.822 20.804 1.00 86.69 281 VAL A CA 1
ATOM 2301 C C . VAL A 1 281 ? 1.954 14.453 20.071 1.00 86.69 281 VAL A C 1
ATOM 2303 O O . VAL A 1 281 ? 1.249 15.320 19.556 1.00 86.69 281 VAL A O 1
ATOM 2306 N N . ILE A 1 282 ? 1.656 13.160 20.029 1.00 89.69 282 ILE A N 1
ATOM 2307 C CA . ILE A 1 282 ? 0.429 12.616 19.451 1.00 89.69 282 ILE A CA 1
ATOM 2308 C C . ILE A 1 282 ? -0.390 11.878 20.502 1.00 89.69 282 ILE A C 1
ATOM 2310 O O . ILE A 1 282 ? 0.144 11.359 21.478 1.00 89.69 282 ILE A O 1
ATOM 2314 N N . ASP A 1 283 ? -1.682 11.784 20.253 1.00 93.44 283 ASP A N 1
ATOM 2315 C CA . ASP A 1 283 ? -2.655 11.033 21.034 1.00 93.44 283 ASP A CA 1
ATOM 2316 C C . ASP A 1 283 ? -3.455 10.103 20.107 1.00 93.44 283 ASP A C 1
ATOM 2318 O O . ASP A 1 283 ? -3.153 9.956 18.910 1.00 93.44 283 ASP A O 1
ATOM 2322 N N . ASN A 1 284 ? -4.516 9.497 20.643 1.00 95.00 284 ASN A N 1
ATOM 2323 C CA . ASN A 1 284 ? -5.417 8.670 19.854 1.00 95.00 284 ASN A CA 1
ATOM 2324 C C . ASN A 1 284 ? -5.957 9.414 18.628 1.00 95.00 284 ASN A C 1
ATOM 2326 O O . ASN A 1 284 ? -6.172 8.757 17.625 1.00 95.00 284 ASN A O 1
ATOM 2330 N N . GLY A 1 285 ? -6.102 10.745 18.620 1.00 94.06 285 GLY A N 1
ATOM 2331 C CA . GLY A 1 285 ? -6.539 11.573 17.483 1.00 94.06 285 GLY A CA 1
ATOM 2332 C C . GLY A 1 285 ? -5.739 11.378 16.192 1.00 94.06 285 GLY A C 1
ATOM 2333 O O . GLY A 1 285 ? -6.258 11.602 15.094 1.00 94.06 285 GLY A O 1
ATOM 2334 N N . TRP A 1 286 ? -4.495 10.911 16.288 1.00 93.75 286 TRP A N 1
ATOM 2335 C CA . TRP A 1 286 ? -3.596 10.720 15.146 1.00 93.75 286 TRP A CA 1
ATOM 2336 C C . TRP A 1 286 ? -3.642 9.315 14.549 1.00 93.75 286 TRP A C 1
ATOM 2338 O O . TRP A 1 286 ? -3.089 9.084 13.473 1.00 93.75 286 TRP A O 1
ATOM 2348 N N . VAL A 1 287 ? -4.338 8.381 15.194 1.00 94.25 287 VAL A N 1
ATOM 2349 C CA . VAL A 1 287 ? -4.368 6.982 14.766 1.00 94.25 287 VAL A CA 1
ATOM 2350 C C . VAL A 1 287 ? -5.226 6.807 13.511 1.00 94.25 287 VAL A C 1
ATOM 2352 O O . VAL A 1 287 ? -6.392 7.221 13.421 1.00 94.25 287 VAL A O 1
ATOM 2355 N N . VAL A 1 288 ? -4.636 6.182 12.503 1.00 93.19 288 VAL A N 1
ATOM 2356 C CA . VAL A 1 288 ? -5.301 5.687 11.303 1.00 93.19 288 VAL A CA 1
ATOM 2357 C C . VAL A 1 288 ? -5.991 4.366 11.651 1.00 93.19 288 VAL A C 1
ATOM 2359 O O . VAL A 1 288 ? -5.330 3.513 12.227 1.00 93.19 288 VAL A O 1
ATOM 2362 N N . PRO A 1 289 ? -7.280 4.165 11.319 1.00 93.38 289 PRO A N 1
ATOM 2363 C CA . PRO A 1 289 ? -7.974 2.939 11.702 1.00 93.38 289 PRO A CA 1
ATOM 2364 C C . PRO A 1 289 ? -7.354 1.678 11.075 1.00 93.38 289 PRO A C 1
ATOM 2366 O O . PRO A 1 289 ? -6.968 1.689 9.898 1.00 93.38 289 PRO A O 1
ATOM 2369 N N . TYR A 1 290 ? -7.253 0.610 11.866 1.00 95.06 290 TYR A N 1
ATOM 2370 C CA . TYR A 1 290 ? -6.575 -0.642 11.529 1.00 95.06 290 TYR A CA 1
ATOM 2371 C C . TYR A 1 290 ? -7.314 -1.859 12.093 1.00 95.06 290 TYR A C 1
ATOM 2373 O O . TYR A 1 290 ? -8.106 -1.742 13.020 1.00 95.06 290 TYR A O 1
ATOM 2381 N N . ASN A 1 291 ? -7.016 -3.041 11.553 1.00 95.12 291 ASN A N 1
ATOM 2382 C CA . ASN A 1 291 ? -7.374 -4.312 12.181 1.00 95.12 291 ASN A CA 1
ATOM 2383 C C . ASN A 1 291 ? -6.135 -4.878 12.905 1.00 95.12 291 ASN A C 1
ATOM 2385 O O . ASN A 1 291 ? -5.104 -5.056 12.243 1.00 95.12 291 ASN A O 1
ATOM 2389 N N . PRO A 1 292 ? -6.196 -5.168 14.220 1.00 95.06 292 PRO A N 1
ATOM 2390 C CA . PRO A 1 292 ? -5.032 -5.600 15.001 1.00 95.06 292 PRO A CA 1
ATOM 2391 C C . PRO A 1 292 ? -4.347 -6.854 14.460 1.00 95.06 292 PRO A C 1
ATOM 2393 O O . PRO A 1 292 ? -3.123 -6.903 14.326 1.00 95.06 292 PRO A O 1
ATOM 2396 N N . TRP A 1 293 ? -5.143 -7.859 14.092 1.00 95.44 293 TRP A N 1
ATOM 2397 C CA . TRP A 1 293 ? -4.630 -9.141 13.622 1.00 95.44 293 TRP A CA 1
ATOM 2398 C C . TRP A 1 293 ? -3.907 -9.002 12.279 1.00 95.44 293 TRP A C 1
ATOM 2400 O O . TRP A 1 293 ? -2.786 -9.490 12.115 1.00 95.44 293 TRP A O 1
ATOM 2410 N N . LEU A 1 294 ? -4.515 -8.284 11.330 1.00 96.06 294 LEU A N 1
ATOM 2411 C CA . LEU A 1 294 ? -3.909 -8.019 10.027 1.00 96.06 294 LEU A CA 1
ATOM 2412 C C . LEU A 1 294 ? -2.641 -7.170 10.157 1.00 96.06 294 LEU A C 1
ATOM 2414 O O . LEU A 1 294 ? -1.638 -7.471 9.507 1.00 96.06 294 LEU A O 1
ATOM 2418 N N . LEU A 1 295 ? -2.654 -6.140 11.006 1.00 96.00 295 LEU A N 1
ATOM 2419 C CA . LEU A 1 295 ? -1.486 -5.293 11.235 1.00 96.00 295 LEU A CA 1
ATOM 2420 C C . LEU A 1 295 ? -0.303 -6.107 11.776 1.00 96.00 295 LEU A C 1
ATOM 2422 O O . LEU A 1 295 ? 0.795 -6.021 11.228 1.00 96.00 295 LEU A O 1
ATOM 2426 N N . LEU A 1 296 ? -0.534 -6.939 12.795 1.00 95.44 296 LEU A N 1
ATOM 2427 C CA . LEU A 1 296 ? 0.505 -7.785 13.388 1.00 95.44 296 LEU A CA 1
ATOM 2428 C C . LEU A 1 296 ? 1.037 -8.833 12.409 1.00 95.44 296 LEU A C 1
ATOM 2430 O O . LEU A 1 296 ? 2.242 -9.075 12.359 1.00 95.44 296 LEU A O 1
ATOM 2434 N N . LYS A 1 297 ? 0.160 -9.449 11.612 1.00 95.94 297 LYS A N 1
ATOM 2435 C CA . LYS A 1 297 ? 0.567 -10.479 10.652 1.00 95.94 297 LYS A CA 1
ATOM 2436 C C . LYS A 1 297 ? 1.399 -9.916 9.501 1.00 95.94 297 LYS A C 1
ATOM 2438 O O . LYS A 1 297 ? 2.335 -10.573 9.043 1.00 95.94 297 LYS A O 1
ATOM 2443 N N . TYR A 1 298 ? 1.035 -8.739 8.995 1.00 94.81 298 TYR A N 1
ATOM 2444 C CA . TYR A 1 298 ? 1.647 -8.181 7.791 1.00 94.81 298 TYR A CA 1
ATOM 2445 C C . TYR A 1 298 ? 2.719 -7.128 8.058 1.00 94.81 298 TYR A C 1
ATOM 2447 O O . TYR A 1 298 ? 3.472 -6.844 7.127 1.00 94.81 298 TYR A O 1
ATOM 2455 N N . ASP A 1 299 ? 2.815 -6.585 9.278 1.00 91.75 299 ASP A N 1
ATOM 2456 C CA . ASP A 1 299 ? 3.764 -5.532 9.679 1.00 91.75 299 ASP A CA 1
ATOM 2457 C C . ASP A 1 299 ? 3.854 -4.443 8.602 1.00 91.75 299 ASP A C 1
ATOM 2459 O O . ASP A 1 299 ? 4.865 -4.274 7.916 1.00 91.75 299 ASP A O 1
ATOM 2463 N N . VAL A 1 300 ? 2.725 -3.793 8.333 1.00 83.81 300 VAL A N 1
ATOM 2464 C CA . VAL A 1 300 ? 2.568 -2.903 7.185 1.00 83.81 300 VAL A CA 1
ATOM 2465 C C . VAL A 1 300 ? 1.517 -1.845 7.471 1.00 83.81 300 VAL A C 1
ATOM 2467 O O . VAL A 1 300 ? 0.615 -2.072 8.272 1.00 83.81 300 VAL A O 1
ATOM 2470 N N . ILE A 1 301 ? 1.576 -0.719 6.756 1.00 77.19 301 ILE A N 1
ATOM 2471 C CA . ILE A 1 301 ? 0.445 0.208 6.692 1.00 77.19 301 ILE A CA 1
ATOM 2472 C C . ILE A 1 301 ? -0.736 -0.539 6.064 1.00 77.19 301 ILE A C 1
ATOM 2474 O O . ILE A 1 301 ? -0.772 -0.753 4.844 1.00 77.19 301 ILE A O 1
ATOM 2478 N N . LEU A 1 302 ? -1.674 -0.941 6.922 1.00 79.50 302 LEU A N 1
ATOM 2479 C CA . LEU A 1 302 ? -2.915 -1.616 6.578 1.00 79.50 302 LEU A CA 1
ATOM 2480 C C . LEU A 1 302 ? -4.073 -0.790 7.123 1.00 79.50 302 LEU A C 1
ATOM 2482 O O . LEU A 1 302 ? -4.523 -0.968 8.252 1.00 79.50 302 LEU A O 1
ATOM 2486 N N . MET A 1 303 ? -4.520 0.165 6.315 1.00 77.94 303 MET A N 1
ATOM 2487 C CA . MET A 1 303 ? -5.669 0.983 6.677 1.00 77.94 303 MET A CA 1
ATOM 2488 C C . MET A 1 303 ? -6.936 0.201 6.371 1.00 77.94 303 MET A C 1
ATOM 2490 O O . MET A 1 303 ? -7.131 -0.203 5.224 1.00 77.94 303 MET A O 1
ATOM 2494 N N . LEU A 1 304 ? -7.801 0.061 7.367 1.00 73.81 304 LEU A N 1
ATOM 2495 C CA . LEU A 1 304 ? -9.127 -0.520 7.212 1.00 73.81 304 LEU A CA 1
ATOM 2496 C C . LEU A 1 304 ? -10.171 0.551 7.503 1.00 73.81 304 LEU A C 1
ATOM 2498 O O . LEU A 1 304 ? -10.073 1.261 8.499 1.00 73.81 304 LEU A O 1
ATOM 2502 N N . ARG A 1 305 ? -11.149 0.712 6.617 1.00 71.75 305 ARG A N 1
ATOM 2503 C CA . ARG A 1 305 ? -12.291 1.600 6.841 1.00 71.75 305 ARG A CA 1
ATOM 2504 C C . ARG A 1 305 ? -13.558 0.927 6.358 1.00 71.75 305 ARG A C 1
ATOM 2506 O O . ARG A 1 305 ? -13.562 0.421 5.246 1.00 71.75 305 ARG A O 1
ATOM 2513 N N . SER A 1 306 ? -14.622 1.002 7.138 1.00 61.88 306 SER A N 1
ATOM 2514 C CA . SER A 1 306 ? -15.969 0.836 6.620 1.00 61.88 306 SER A CA 1
ATOM 2515 C C . SER A 1 306 ? -16.302 1.922 5.598 1.00 61.88 306 SER A C 1
ATOM 2517 O O . SER A 1 306 ? -15.883 3.074 5.753 1.00 61.88 306 SER A O 1
ATOM 2519 N N . VAL A 1 307 ? -16.998 1.506 4.549 1.00 62.59 307 VAL A N 1
ATOM 2520 C CA . VAL A 1 307 ? -17.554 2.318 3.458 1.00 62.59 307 VAL A CA 1
ATOM 2521 C C . VAL A 1 307 ? -19.049 2.035 3.253 1.00 62.59 307 VAL A C 1
ATOM 2523 O O . VAL A 1 307 ? -19.621 2.547 2.294 1.00 62.59 307 VAL A O 1
ATOM 2526 N N . ALA A 1 308 ? -19.665 1.256 4.154 1.00 56.69 308 ALA A N 1
ATOM 2527 C CA . ALA A 1 308 ? -21.092 0.954 4.123 1.00 56.69 308 ALA A CA 1
ATOM 2528 C C . ALA A 1 308 ? -21.913 2.237 4.350 1.00 56.69 308 ALA A C 1
ATOM 2530 O O . ALA A 1 308 ? -21.691 2.955 5.333 1.00 56.69 308 ALA A O 1
ATOM 2531 N N . ALA A 1 309 ? -22.827 2.529 3.420 1.00 46.84 309 ALA A N 1
ATOM 2532 C CA . ALA A 1 309 ? -23.753 3.659 3.486 1.00 46.84 309 ALA A CA 1
ATOM 2533 C C . ALA A 1 309 ? -24.938 3.373 4.418 1.00 46.84 309 ALA A C 1
ATOM 2535 O O . ALA A 1 309 ? -25.513 2.268 4.338 1.00 46.84 309 ALA A O 1
#

Foldseek 3Di:
DFQQPCCVVCVQQVVPSGTHDDQCDADPVRHGDALVRRVCVLCDDDPPDDHSLLQCQLSNLLVVVVSVVVNVVVVVVVCVVCVVVVPCVVCVVVVVCCVVPPVFQFKKKKFWQDQPPPQNVVPDDPPDGSSSRLVSSVVVVVVLVVVVCCCVDPVQLLHHFPDKDKDWDRDRSGTIMMIMTTDHDPVLHQPDLVSCVLFKDLFQDDCVVCVLLNVLQLVAFFAPDDQPRHPPPPQDDPSARVVRFLADADCTWDCDPQQWIPHHFDPPVDWDQNDPVSPDIDGSSGGAMDGSVSSSVSSTNMHMTTNGD

InterPro domains:
  IPR025476 Helitron helicase-like domain [PF14214] (38-104)
  IPR025476 Helitron helicase-like domain [PF14214] (105-182)